Protein 5ZVB (pdb70)

Secondary structure (DSSP, 8-state):
-EES---HHHHHHHH---TT-SS----EEEE--EEETTS--B--EEEEE----SHHHHHHHHIIIII--TTEEEEEEEEEEEPPPHHHHHHHHHHHHH-TTEEEEEEEEE-TTTTSHHHHHHHHHHHHTT-EEE--HHHHHHHHHHSS--TTPPP-PPTTHHHHHHHHHHHHHHHH-/-EES---HHHHHHHH---SS-SS----EEEE--EE-TTS--B--EEEEE-B--TTT-B-HHHHHHHHIIIII--TT-EEEEEEEEEEPPPHHHHHHHHHHHHH-TTEEEEEEEEE-TTTTSHHHHHHHHHHHHTT-EEE--HHHHHHHHHHSS--TTPPP-PPTTHHHHHHHHHHHHHHHH-

GO terms:
  GO:0002230 positive regulation of defense response to virus by host (P, IDA)
  GO:0003723 RNA binding (F, IDA)
  GO:0045087 innate immune response (P, IDA)
  GO:0045869 negative regulation of single stranded viral RNA replication via double stranded DNA intermediate (P, IDA)
  GO:0008270 zinc ion binding (F, IDA)
  GO:0004126 cytidine deaminase activity (F, IDA)
  GO:0016553 base conversion or substitution editing (P, IDA)
  GO:0048525 negative regulation of viral process (P, IDA)
  GO:0030895 apolipoprotein B mRNA editing enzyme complex (C, TAS)
  GO:0000932 P-body (C, IDA)
  GO:0005737 cytoplasm (C, IDA)
  GO:0044029 positive regulation of gene expression via chromosomal CpG island demethylation (P, IDA)
  GO:0010526 transposable element silencing (P, IDA)
  GO:1990904 ribonucleoprotein complex (C, IDA)
  GO:0070383 DNA cytosine deamination (P, IDA)
  GO:0005515 protein binding (F, IPI)
  GO:0042802 identical protein binding (F, IPI)
  GO:0045071 negative regulation of viral genome replication (P, IDA)
  GO:0044355 clearance of foreign intracellular DNA (P, IDA)
  GO:0140374 antiviral innate immune response (P, IDA)

Organism: Homo sapiens (NCBI:txid9606)

Nearest PDB structures (foldseek):
  5zvb-assembly1_A  TM=1.006E+00  e=1.508E-39  Homo sapiens
  5zva-assembly1_A  TM=1.001E+00  e=1.090E-37  Homo sapiens
  4iou-assembly1_A  TM=9.652E-01  e=3.371E-30  Homo sapiens
  4iou-assembly4_D  TM=9.690E-01  e=1.590E-29  Homo sapiens
  5hx5-assembly2_B  TM=9.658E-01  e=2.437E-28  Homo sapiens

Radius of gyration: 27.05 Å; Cα contacts (8 Å, |Δi|>4): 621; chains: 2; bounding box: 55×73×74 Å

B-factor: mean 48.23, std 16.7, range [24.61, 131.58]

Structure (mmCIF, N/CA/C/O backbone):
data_5ZVB
#
_entry.id   5ZVB
#
_cell.length_a   60.990
_cell.length_b   92.702
_cell.length_c   93.674
_cell.angle_alpha   90.000
_cell.angle_beta   90.000
_cell.angle_gamma   90.000
#
_symmetry.space_group_name_H-M   'P 21 21 21'
#
loop_
_entity.id
_entity.type
_entity.pdbx_description
1 polymer APEBEC3F/ssDNA-T9
2 polymer "DNA (5'-D(*AP*TP*TP*TP*TP*CP*AP*AP*T)-3')"
3 non-polymer 'ZINC ION'
4 non-polymer 'CACODYLATE ION'
5 water water
#
loop_
_atom_site.group_PDB
_atom_site.id
_atom_site.type_symbol
_atom_site.label_atom_id
_atom_site.label_alt_id
_atom_site.label_comp_id
_atom_site.label_asym_id
_atom_site.label_entity_id
_atom_site.label_seq_id
_atom_site.pdbx_PDB_ins_code
_atom_site.Cartn_x
_atom_site.Cartn_y
_atom_site.Cartn_z
_atom_site.occupancy
_atom_site.B_iso_or_equiv
_atom_site.auth_seq_id
_atom_site.auth_comp_id
_atom_site.auth_asym_id
_atom_site.auth_atom_id
_atom_site.pdbx_PDB_model_num
ATOM 1 N N . TYR A 1 25 ? 37.816 3.507 10.469 1.00 73.18 -29 TYR A N 1
ATOM 2 C CA . TYR A 1 25 ? 37.843 3.006 9.066 1.00 73.44 -29 TYR A CA 1
ATOM 3 C C . TYR A 1 25 ? 36.838 1.861 8.840 1.00 62.10 -29 TYR A C 1
ATOM 4 O O . TYR A 1 25 ? 36.026 1.899 7.906 1.00 55.68 -29 TYR A O 1
ATOM 13 N N . PHE A 1 26 ? 36.903 0.850 9.701 1.00 54.61 -28 PHE A N 1
ATOM 14 C CA . PHE A 1 26 ? 35.957 -0.259 9.678 1.00 48.95 -28 PHE A CA 1
ATOM 15 C C . PHE A 1 26 ? 35.163 -0.243 10.977 1.00 45.42 -28 PHE A C 1
ATOM 16 O O . PHE A 1 26 ? 35.749 -0.370 12.052 1.00 45.92 -28 PHE A O 1
ATOM 24 N N . GLN A 1 27 ? 33.842 -0.072 10.873 1.00 40.52 -27 GLN A N 1
ATOM 25 C CA . GLN A 1 27 ? 32.947 -0.112 12.031 1.00 36.51 -27 GLN A CA 1
ATOM 26 C C . GLN A 1 27 ? 32.624 -1.557 12.429 1.00 39.45 -27 GLN A C 1
ATOM 27 O O . GLN A 1 27 ? 32.127 -2.333 11.611 1.00 36.63 -27 GLN A O 1
ATOM 33 N N . GLY A 1 28 ? 32.897 -1.911 13.685 1.00 38.43 -26 GLY A N 1
ATOM 34 C CA . GLY A 1 28 ? 32.656 -3.274 14.169 1.00 39.15 -26 GLY A CA 1
ATOM 35 C C . GLY A 1 28 ? 33.756 -4.255 13.772 1.00 38.64 -26 GLY A C 1
ATOM 36 O O . GLY A 1 28 ? 34.885 -3.860 13.509 1.00 38.17 -26 GLY A O 1
ATOM 37 N N . SER A 1 29 ? 33.421 -5.539 13.712 1.00 37.28 -25 SER A N 1
ATOM 38 C CA . SER A 1 29 ? 34.418 -6.584 13.451 1.00 39.31 -25 SER A CA 1
ATOM 39 C C . SER A 1 29 ? 34.124 -7.354 12.170 1.00 35.82 -25 SER A C 1
ATOM 40 O O . SER A 1 29 ? 32.985 -7.742 11.938 1.00 34.89 -25 SER A O 1
ATOM 43 N N . ALA A 1 30 ? 35.145 -7.584 11.346 1.00 33.54 -24 ALA A N 1
ATOM 44 C CA . ALA A 1 30 ? 34.985 -8.432 10.163 1.00 34.83 -24 ALA A CA 1
ATOM 45 C C . ALA A 1 30 ? 34.729 -9.875 10.601 1.00 34.87 -24 ALA A C 1
ATOM 46 O O . ALA A 1 30 ? 35.033 -10.243 11.735 1.00 35.55 -24 ALA A O 1
ATOM 56 N N . ASP A 1 32 ? 35.135 -14.039 10.479 1.00 28.98 -22 ASP A N 1
ATOM 57 C CA . ASP A 1 32 ? 36.016 -15.118 10.002 1.00 32.27 -22 ASP A CA 1
ATOM 58 C C . ASP A 1 32 ? 35.302 -15.882 8.874 1.00 30.76 -22 ASP A C 1
ATOM 59 O O . ASP A 1 32 ? 34.066 -15.847 8.799 1.00 30.24 -22 ASP A O 1
ATOM 64 N N . PRO A 1 33 ? 36.064 -16.528 7.958 1.00 31.27 -21 PRO A N 1
ATOM 65 C CA . PRO A 1 33 ? 35.387 -17.186 6.831 1.00 28.89 -21 PRO A CA 1
ATOM 66 C C . PRO A 1 33 ? 34.271 -18.190 7.182 1.00 30.23 -21 PRO A C 1
ATOM 67 O O . PRO A 1 33 ? 33.209 -18.114 6.560 1.00 29.72 -21 PRO A O 1
ATOM 71 N N . PRO A 1 34 ? 34.490 -19.125 8.154 1.00 31.59 -20 PRO A N 1
ATOM 72 C CA . PRO A 1 34 ? 33.388 -20.069 8.438 1.00 29.31 -20 PRO A CA 1
ATOM 73 C C . PRO A 1 34 ? 32.114 -19.390 8.947 1.00 29.08 -20 PRO A C 1
ATOM 74 O O . PRO A 1 34 ? 31.014 -19.867 8.667 1.00 30.04 -20 PRO A O 1
ATOM 78 N N . THR A 1 35 ? 32.251 -18.279 9.670 1.00 28.50 -19 THR A N 1
ATOM 79 C CA . THR A 1 35 ? 31.085 -17.502 10.127 1.00 27.69 -19 THR A CA 1
ATOM 80 C C . THR A 1 35 ? 30.308 -16.900 8.958 1.00 29.16 -19 THR A C 1
ATOM 81 O O . THR A 1 35 ? 29.067 -16.985 8.917 1.00 29.04 -19 THR A O 1
ATOM 85 N N . PHE A 1 36 ? 31.031 -16.315 8.004 1.00 28.03 -18 PHE A N 1
ATOM 86 C CA . PHE A 1 36 ? 30.410 -15.771 6.800 1.00 30.55 -18 PHE A CA 1
ATOM 87 C C . PHE A 1 36 ? 29.706 -16.862 6.004 1.00 30.01 -18 PHE A C 1
ATOM 88 O O . PHE A 1 36 ? 28.538 -16.723 5.623 1.00 27.39 -18 PHE A O 1
ATOM 96 N N . THR A 1 37 ? 30.427 -17.949 5.749 1.00 29.57 -17 THR A N 1
ATOM 97 C CA . THR A 1 37 ? 29.884 -19.049 4.957 1.00 29.81 -17 THR A CA 1
ATOM 98 C C . THR A 1 37 ? 28.590 -19.583 5.575 1.00 30.39 -17 THR A C 1
ATOM 99 O O . THR A 1 37 ? 27.595 -19.756 4.876 1.00 29.59 -17 THR A O 1
ATOM 103 N N . PHE A 1 38 ? 28.608 -19.792 6.890 1.00 32.18 -16 PHE A N 1
ATOM 104 C CA . PHE A 1 38 ? 27.434 -20.212 7.641 1.00 30.09 -16 PHE A CA 1
ATOM 105 C C . PHE A 1 38 ? 26.285 -19.205 7.526 1.00 30.49 -16 PHE A C 1
ATOM 106 O O . PHE A 1 38 ? 25.147 -19.584 7.229 1.00 27.93 -16 PHE A O 1
ATOM 114 N N . ASN A 1 39 ? 26.591 -17.929 7.760 1.00 28.19 -15 ASN A N 1
ATOM 115 C CA . ASN A 1 39 ? 25.556 -16.902 7.900 1.00 27.84 -15 ASN A CA 1
ATOM 116 C C . ASN A 1 39 ? 24.982 -16.363 6.622 1.00 26.42 -15 ASN A C 1
ATOM 117 O O . ASN A 1 39 ? 23.842 -15.890 6.609 1.00 30.38 -15 ASN A O 1
ATOM 122 N N . PHE A 1 40 ? 25.746 -16.457 5.540 1.00 24.61 -14 PHE A N 1
ATOM 123 C CA . PHE A 1 40 ? 25.265 -15.918 4.269 1.00 26.42 -14 PHE A CA 1
ATOM 124 C C . PHE A 1 40 ? 24.772 -16.975 3.302 1.00 27.72 -14 PHE A C 1
ATOM 125 O O . PHE A 1 40 ? 24.378 -16.650 2.176 1.00 27.68 -14 PHE A O 1
ATOM 133 N N . ASN A 1 41 ? 24.774 -18.226 3.759 1.00 25.72 -13 ASN A N 1
ATOM 134 C CA . ASN A 1 41 ? 24.154 -19.313 3.000 1.00 27.85 -13 ASN A CA 1
ATOM 135 C C . ASN A 1 41 ? 22.712 -18.932 2.642 1.00 29.79 -13 ASN A C 1
ATOM 136 O O . ASN A 1 41 ? 21.963 -18.450 3.503 1.00 28.58 -13 ASN A O 1
ATOM 141 N N . ASN A 1 42 ? 22.335 -19.124 1.379 1.00 29.52 -12 ASN A N 1
ATOM 142 C CA . ASN A 1 42 ? 21.035 -18.603 0.920 1.00 29.37 -12 ASN A CA 1
ATOM 143 C C . ASN A 1 42 ? 19.945 -19.631 0.623 1.00 30.95 -12 ASN A C 1
ATOM 144 O O . ASN A 1 42 ? 19.020 -19.344 -0.129 1.00 35.43 -12 ASN A O 1
ATOM 149 N N . GLU A 1 43 ? 20.041 -20.823 1.209 1.00 31.55 -11 GLU A N 1
ATOM 150 C CA . GLU A 1 43 ? 18.902 -21.763 1.195 1.00 35.71 -11 GLU A CA 1
ATOM 151 C C . GLU A 1 43 ? 17.705 -21.049 1.850 1.00 37.48 -11 GLU A C 1
ATOM 152 O O . GLU A 1 43 ? 17.843 -20.505 2.955 1.00 35.86 -11 GLU A O 1
ATOM 158 N N . PRO A 1 44 ? 16.542 -21.018 1.166 1.00 34.94 -10 PRO A N 1
ATOM 159 C CA . PRO A 1 44 ? 15.424 -20.212 1.672 1.00 33.23 -10 PRO A CA 1
ATOM 160 C C . PRO A 1 44 ? 14.933 -20.570 3.086 1.00 35.43 -10 PRO A C 1
ATOM 161 O O . PRO A 1 44 ? 14.426 -19.691 3.781 1.00 37.35 -10 PRO A O 1
ATOM 165 N N . TRP A 1 45 ? 15.120 -21.817 3.524 1.00 34.87 -9 TRP A N 1
ATOM 166 C CA . TRP A 1 45 ? 14.646 -22.239 4.857 1.00 36.34 -9 TRP A CA 1
ATOM 167 C C . TRP A 1 45 ? 15.730 -22.748 5.828 1.00 40.16 -9 TRP A C 1
ATOM 168 O O . TRP A 1 45 ? 15.459 -23.596 6.667 1.00 46.36 -9 TRP A O 1
ATOM 179 N N . VAL A 1 46 ? 16.936 -22.218 5.756 1.00 38.93 -8 VAL A N 1
ATOM 180 C CA . VAL A 1 46 ? 18.034 -22.709 6.616 1.00 41.13 -8 VAL A CA 1
ATOM 181 C C . VAL A 1 46 ? 17.689 -22.747 8.104 1.00 39.86 -8 VAL A C 1
ATOM 182 O O . VAL A 1 46 ? 16.999 -21.871 8.618 1.00 40.04 -8 VAL A O 1
ATOM 186 N N . ARG A 1 47 ? 18.166 -23.786 8.777 1.00 40.59 -7 ARG A N 1
ATOM 187 C CA . ARG A 1 47 ? 17.997 -23.928 10.219 1.00 38.82 -7 ARG A CA 1
ATOM 188 C C . ARG A 1 47 ? 19.210 -23.344 10.939 1.00 34.97 -7 ARG A C 1
ATOM 189 O O . ARG A 1 47 ? 20.322 -23.363 10.410 1.00 37.45 -7 ARG A O 1
ATOM 197 N N . GLY A 1 48 ? 18.995 -22.846 12.149 1.00 36.10 -6 GLY A N 1
ATOM 198 C CA . GLY A 1 48 ? 20.102 -22.551 13.062 1.00 35.52 -6 GLY A CA 1
ATOM 199 C C . GLY A 1 48 ? 20.852 -21.251 12.876 1.00 35.20 -6 GLY A C 1
ATOM 200 O O . GLY A 1 48 ? 21.953 -21.106 13.419 1.00 39.21 -6 GLY A O 1
ATOM 201 N N . ARG A 1 49 ? 20.274 -20.313 12.122 1.00 33.18 -5 ARG A N 1
ATOM 202 C CA . ARG A 1 49 ? 20.867 -18.972 11.929 1.00 31.32 -5 ARG A CA 1
ATOM 203 C C . ARG A 1 49 ? 20.154 -17.966 12.822 1.00 32.80 -5 ARG A C 1
ATOM 204 O O . ARG A 1 49 ? 19.197 -17.318 12.394 1.00 33.97 -5 ARG A O 1
ATOM 212 N N . HIS A 1 50 ? 20.607 -17.867 14.072 1.00 30.94 -4 HIS A N 1
ATOM 213 C CA . HIS A 1 50 ? 19.933 -17.042 15.078 1.00 33.96 -4 HIS A CA 1
ATOM 214 C C . HIS A 1 50 ? 20.407 -15.603 15.077 1.00 35.89 -4 HIS A C 1
ATOM 215 O O . HIS A 1 50 ? 19.780 -14.744 15.685 1.00 38.57 -4 HIS A O 1
ATOM 222 N N . GLU A 1 51 ? 21.520 -15.355 14.402 1.00 33.04 -3 GLU A N 1
ATOM 223 C CA . GLU A 1 51 ? 22.078 -14.019 14.304 1.00 31.73 -3 GLU A CA 1
ATOM 224 C C . GLU A 1 51 ? 21.656 -13.363 12.978 1.00 28.51 -3 GLU A C 1
ATOM 225 O O . GLU A 1 51 ? 21.391 -14.044 11.990 1.00 30.54 -3 GLU A O 1
ATOM 231 N N . THR A 1 52 ? 21.566 -12.037 12.978 1.00 28.90 -2 THR A N 1
ATOM 232 C CA . THR A 1 52 ? 21.472 -11.249 11.766 1.00 28.79 -2 THR A CA 1
ATOM 233 C C . THR A 1 52 ? 22.790 -10.489 11.621 1.00 29.09 -2 THR A C 1
ATOM 234 O O . THR A 1 52 ? 23.166 -9.711 12.517 1.00 29.94 -2 THR A O 1
ATOM 238 N N . TYR A 1 53 ? 23.496 -10.749 10.517 1.00 28.05 -1 TYR A N 1
ATOM 239 C CA . TYR A 1 53 ? 24.653 -9.957 10.139 1.00 28.31 -1 TYR A CA 1
ATOM 240 C C . TYR A 1 53 ? 24.263 -8.907 9.118 1.00 30.90 -1 TYR A C 1
ATOM 241 O O . TYR A 1 53 ? 23.559 -9.159 8.146 1.00 29.35 -1 TYR A O 1
ATOM 250 N N . LEU A 1 54 ? 24.793 -7.665 9.555 1.00 26.26 218 LEU A N 1
ATOM 251 C CA . LEU A 1 54 ? 24.445 -6.500 8.751 1.00 25.19 218 LEU A CA 1
ATOM 252 C C . LEU A 1 54 ? 25.694 -5.756 8.289 1.00 28.55 218 LEU A C 1
ATOM 253 O O . LEU A 1 54 ? 26.232 -4.918 9.012 1.00 30.35 218 LEU A O 1
ATOM 258 N N . CYS A 1 55 ? 26.149 -6.069 7.080 1.00 28.20 219 CYS A N 1
ATOM 259 C CA . CYS A 1 55 ? 27.333 -5.432 6.520 1.00 30.11 219 CYS A CA 1
ATOM 260 C C . CYS A 1 55 ? 26.881 -4.187 5.786 1.00 33.40 219 CYS A C 1
ATOM 261 O O . CYS A 1 55 ? 25.791 -4.175 5.212 1.00 31.66 219 CYS A O 1
ATOM 264 N N . PHE A 1 56 ? 27.697 -3.139 5.802 1.00 30.74 220 PHE A N 1
ATOM 265 C CA . PHE A 1 56 ? 27.305 -1.907 5.110 1.00 30.61 220 PHE A CA 1
ATOM 266 C C . PHE A 1 56 ? 28.473 -1.229 4.419 1.00 33.47 220 PHE A C 1
ATOM 267 O O . PHE A 1 56 ? 29.621 -1.360 4.859 1.00 34.05 220 PHE A O 1
ATOM 275 N N . THR A 1 57 ? 28.172 -0.534 3.320 1.00 32.35 221 THR A N 1
ATOM 276 C CA . THR A 1 57 ? 29.059 0.483 2.780 1.00 37.15 221 THR A CA 1
ATOM 277 C C . THR A 1 57 ? 28.248 1.764 2.647 1.00 40.17 221 THR A C 1
ATOM 278 O O . THR A 1 57 ? 27.012 1.737 2.503 1.00 39.77 221 THR A O 1
ATOM 290 N N . GLU A 1 59 ? 28.650 5.814 0.941 1.00 45.19 223 GLU A N 1
ATOM 291 C CA . GLU A 1 59 ? 29.321 6.953 0.331 1.00 45.35 223 GLU A CA 1
ATOM 292 C C . GLU A 1 59 ? 28.795 8.232 0.976 1.00 48.23 223 GLU A C 1
ATOM 293 O O . GLU A 1 59 ? 27.579 8.477 1.008 1.00 48.04 223 GLU A O 1
ATOM 299 N N . VAL A 1 60 ? 29.726 9.019 1.502 1.00 46.79 224 VAL A N 1
ATOM 300 C CA . VAL A 1 60 ? 29.450 10.291 2.163 1.00 49.91 224 VAL A CA 1
ATOM 301 C C . VAL A 1 60 ? 29.804 11.417 1.182 1.00 54.06 224 VAL A C 1
ATOM 302 O O . VAL A 1 60 ? 30.969 11.597 0.819 1.00 53.19 224 VAL A O 1
ATOM 306 N N . VAL A 1 61 ? 28.789 12.156 0.742 1.00 55.04 225 VAL A N 1
ATOM 307 C CA . VAL A 1 61 ? 28.953 13.175 -0.303 1.00 56.57 225 VAL A CA 1
ATOM 308 C C . VAL A 1 61 ? 28.632 14.560 0.261 1.00 59.84 225 VAL A C 1
ATOM 309 O O . VAL A 1 61 ? 27.484 14.842 0.615 1.00 56.54 225 VAL A O 1
ATOM 313 N N . LYS A 1 62 ? 29.654 15.407 0.348 1.00 66.80 226 LYS A N 1
ATOM 314 C CA . LYS A 1 62 ? 29.501 16.792 0.799 1.00 67.42 226 LYS A CA 1
ATOM 315 C C . LYS A 1 62 ? 30.058 17.739 -0.262 1.00 71.00 226 LYS A C 1
ATOM 316 O O . LYS A 1 62 ? 31.184 17.552 -0.731 1.00 69.04 226 LYS A O 1
ATOM 322 N N . HIS A 1 63 ? 29.281 18.767 -0.607 1.00 73.58 227 HIS A N 1
ATOM 323 C CA . HIS A 1 63 ? 29.557 19.613 -1.777 1.00 83.27 227 HIS A CA 1
ATOM 324 C C . HIS A 1 63 ? 31.000 20.095 -1.974 1.00 84.50 227 HIS A C 1
ATOM 325 O O . HIS A 1 63 ? 31.542 19.969 -3.078 1.00 99.72 227 HIS A O 1
ATOM 332 N N . HIS A 1 64 ? 31.612 20.649 -0.929 1.00 75.42 228 HIS A N 1
ATOM 333 C CA . HIS A 1 64 ? 32.946 21.248 -1.078 1.00 78.48 228 HIS A CA 1
ATOM 334 C C . HIS A 1 64 ? 34.091 20.429 -0.488 1.00 79.03 228 HIS A C 1
ATOM 335 O O . HIS A 1 64 ? 35.198 20.943 -0.272 1.00 81.23 228 HIS A O 1
ATOM 342 N N . SER A 1 65 ? 33.813 19.148 -0.263 1.00 72.32 229 SER A N 1
ATOM 343 C CA . SER A 1 65 ? 34.777 18.194 0.275 1.00 73.95 229 SER A CA 1
ATOM 344 C C . SER A 1 65 ? 34.903 17.011 -0.685 1.00 68.54 229 SER A C 1
ATOM 345 O O . SER A 1 65 ? 33.975 16.754 -1.457 1.00 66.66 229 SER A O 1
ATOM 348 N N . PRO A 1 66 ? 36.044 16.284 -0.651 1.00 70.19 230 PRO A N 1
ATOM 349 C CA . PRO A 1 66 ? 36.087 15.043 -1.433 1.00 70.73 230 PRO A CA 1
ATOM 350 C C . PRO A 1 66 ? 35.111 14.011 -0.853 1.00 65.00 230 PRO A C 1
ATOM 351 O O . PRO A 1 66 ? 34.892 13.988 0.365 1.00 62.98 230 PRO A O 1
ATOM 355 N N . VAL A 1 67 ? 34.515 13.190 -1.713 1.00 60.92 231 VAL A N 1
ATOM 356 C CA . VAL A 1 67 ? 33.629 12.115 -1.248 1.00 62.47 231 VAL A CA 1
ATOM 357 C C . VAL A 1 67 ? 34.433 11.143 -0.373 1.00 61.52 231 VAL A C 1
ATOM 358 O O . VAL A 1 67 ? 35.629 10.915 -0.615 1.00 62.84 231 VAL A O 1
ATOM 362 N N . SER A 1 68 ? 33.784 10.618 0.664 1.00 51.55 232 SER A N 1
ATOM 363 C CA . SER A 1 68 ? 34.424 9.705 1.590 1.00 46.68 232 SER A CA 1
ATOM 364 C C . SER A 1 68 ? 33.559 8.463 1.780 1.00 48.79 232 SER A C 1
ATOM 365 O O . SER A 1 68 ? 32.377 8.451 1.427 1.00 51.49 232 SER A O 1
ATOM 368 N N . TRP A 1 69 ? 34.159 7.424 2.338 1.00 45.34 233 TRP A N 1
ATOM 369 C CA . TRP A 1 69 ? 33.513 6.120 2.438 1.00 47.87 233 TRP A CA 1
ATOM 370 C C . TRP A 1 69 ? 33.654 5.544 3.820 1.00 47.66 233 TRP A C 1
ATOM 371 O O . TRP A 1 69 ? 34.683 5.738 4.470 1.00 48.70 233 TRP A O 1
ATOM 382 N N . LYS A 1 70 ? 32.624 4.825 4.267 1.00 39.25 234 LYS A N 1
ATOM 383 C CA . LYS A 1 70 ? 32.726 4.034 5.488 1.00 36.94 234 LYS A CA 1
ATOM 384 C C . LYS A 1 70 ? 32.124 2.655 5.267 1.00 35.50 234 LYS A C 1
ATOM 385 O O . LYS A 1 70 ? 31.252 2.475 4.422 1.00 38.46 234 LYS A O 1
ATOM 391 N N . ARG A 1 71 ? 32.614 1.677 6.017 1.00 35.27 235 ARG A N 1
ATOM 392 C CA . ARG A 1 71 ? 32.159 0.302 5.877 1.00 36.74 235 ARG A CA 1
ATOM 393 C C . ARG A 1 71 ? 32.190 -0.318 7.254 1.00 37.49 235 ARG A C 1
ATOM 394 O O . ARG A 1 71 ? 32.897 0.175 8.136 1.00 38.44 235 ARG A O 1
ATOM 402 N N . GLY A 1 72 ? 31.404 -1.375 7.450 1.00 37.73 236 GLY A N 1
ATOM 403 C CA . GLY A 1 72 ? 31.447 -2.121 8.695 1.00 35.89 236 GLY A CA 1
ATOM 404 C C . GLY A 1 72 ? 30.414 -3.222 8.787 1.00 32.12 236 GLY A C 1
ATOM 405 O O . GLY A 1 72 ? 29.805 -3.578 7.798 1.00 30.54 236 GLY A O 1
ATOM 406 N N . VAL A 1 73 ? 30.252 -3.765 9.990 1.00 31.40 237 VAL A N 1
ATOM 407 C CA . VAL A 1 73 ? 29.399 -4.926 10.263 1.00 31.57 237 VAL A CA 1
ATOM 408 C C . VAL A 1 73 ? 28.693 -4.689 11.597 1.00 30.09 237 VAL A C 1
ATOM 409 O O . VAL A 1 73 ? 29.331 -4.359 12.596 1.00 31.23 237 VAL A O 1
ATOM 413 N N . PHE A 1 74 ? 27.377 -4.836 11.601 1.00 30.64 238 PHE A N 1
ATOM 414 C CA . PHE A 1 74 ? 26.595 -4.802 12.825 1.00 34.21 238 PHE A CA 1
ATOM 415 C C . PHE A 1 74 ? 25.983 -6.173 12.999 1.00 32.07 238 PHE A C 1
ATOM 416 O O . PHE A 1 74 ? 25.682 -6.849 12.016 1.00 31.57 238 PHE A O 1
ATOM 424 N N . ARG A 1 75 ? 25.831 -6.578 14.253 1.00 34.68 239 ARG A N 1
ATOM 425 C CA . ARG A 1 75 ? 25.075 -7.776 14.639 1.00 38.93 239 ARG A CA 1
ATOM 426 C C . ARG A 1 75 ? 23.955 -7.360 15.583 1.00 40.06 239 ARG A C 1
ATOM 427 O O . ARG A 1 75 ? 23.896 -6.202 16.014 1.00 37.22 239 ARG A O 1
ATOM 435 N N . ASN A 1 76 ? 23.085 -8.306 15.940 1.00 39.02 240 ASN A N 1
ATOM 436 C CA . ASN A 1 76 ? 22.099 -8.052 17.002 1.00 41.50 240 ASN A CA 1
ATOM 437 C C . ASN A 1 76 ? 22.740 -7.708 18.354 1.00 46.33 240 ASN A C 1
ATOM 438 O O . ASN A 1 76 ? 23.800 -8.240 18.700 1.00 43.89 240 ASN A O 1
ATOM 443 N N . GLN A 1 77 ? 22.076 -6.804 19.082 1.00 52.94 241 GLN A N 1
ATOM 444 C CA . GLN A 1 77 ? 22.389 -6.394 20.465 1.00 63.47 241 GLN A CA 1
ATOM 445 C C . GLN A 1 77 ? 23.829 -5.920 20.650 1.00 72.34 241 GLN A C 1
ATOM 446 O O . GLN A 1 77 ? 24.120 -4.731 20.502 1.00 76.05 241 GLN A O 1
ATOM 452 N N . HIS A 1 83 ? 17.397 -0.308 20.173 1.00 73.91 247 HIS A N 1
ATOM 453 C CA . HIS A 1 83 ? 18.658 -0.450 19.459 1.00 75.14 247 HIS A CA 1
ATOM 454 C C . HIS A 1 83 ? 19.175 -1.907 19.546 1.00 77.86 247 HIS A C 1
ATOM 455 O O . HIS A 1 83 ? 20.343 -2.182 19.299 1.00 71.03 247 HIS A O 1
ATOM 462 N N . CYS A 1 84 ? 18.278 -2.845 19.858 1.00 74.80 248 CYS A N 1
ATOM 463 C CA . CYS A 1 84 ? 18.653 -4.255 19.984 1.00 59.11 248 CYS A CA 1
ATOM 464 C C . CYS A 1 84 ? 19.020 -4.904 18.644 1.00 48.63 248 CYS A C 1
ATOM 465 O O . CYS A 1 84 ? 20.188 -5.275 18.459 1.00 43.89 248 CYS A O 1
ATOM 468 N N . HIS A 1 85 ? 18.066 -5.025 17.713 1.00 35.91 249 HIS A N 1
ATOM 469 C CA . HIS A 1 85 ? 18.360 -5.678 16.415 1.00 36.00 249 HIS A CA 1
ATOM 470 C C . HIS A 1 85 ? 19.383 -4.893 15.603 1.00 38.21 249 HIS A C 1
ATOM 471 O O . HIS A 1 85 ? 19.483 -3.675 15.751 1.00 39.02 249 HIS A O 1
ATOM 478 N N . ALA A 1 86 ? 20.117 -5.600 14.743 1.00 36.05 250 ALA A N 1
ATOM 479 C CA . ALA A 1 86 ? 21.195 -5.023 13.921 1.00 33.85 250 ALA A CA 1
ATOM 480 C C . ALA A 1 86 ? 20.785 -3.760 13.182 1.00 32.38 250 ALA A C 1
ATOM 481 O O . ALA A 1 86 ? 21.544 -2.782 13.162 1.00 31.11 250 ALA A O 1
ATOM 483 N N . GLU A 1 87 ? 19.588 -3.786 12.584 1.00 29.17 251 GLU A N 1
ATOM 484 C CA . GLU A 1 87 ? 19.057 -2.648 11.819 1.00 30.08 251 GLU A CA 1
ATOM 485 C C . GLU A 1 87 ? 18.943 -1.405 12.713 1.00 31.85 251 GLU A C 1
ATOM 486 O O . GLU A 1 87 ? 19.357 -0.301 12.331 1.00 33.52 251 GLU A O 1
ATOM 492 N N . ARG A 1 88 ? 18.429 -1.598 13.923 1.00 33.06 252 ARG A N 1
ATOM 493 C CA . ARG A 1 88 ? 18.318 -0.509 14.884 1.00 35.12 252 ARG A CA 1
ATOM 494 C C . ARG A 1 88 ? 19.678 -0.045 15.430 1.00 36.78 252 ARG A C 1
ATOM 495 O O . ARG A 1 88 ? 19.853 1.149 15.698 1.00 35.32 252 ARG A O 1
ATOM 503 N N . CYS A 1 89 ? 20.627 -0.977 15.600 1.00 35.35 253 CYS A N 1
ATOM 504 C CA . CYS A 1 89 ? 22.007 -0.630 15.998 1.00 33.53 253 CYS A CA 1
ATOM 505 C C . CYS A 1 89 ? 22.631 0.254 14.948 1.00 31.92 253 CYS A C 1
ATOM 506 O O . CYS A 1 89 ? 23.277 1.260 15.280 1.00 34.67 253 CYS A O 1
ATOM 509 N N . PHE A 1 90 ? 22.432 -0.104 13.679 1.00 32.26 254 PHE A N 1
ATOM 510 C CA . PHE A 1 90 ? 22.917 0.743 12.589 1.00 35.03 254 PHE A CA 1
ATOM 511 C C . PHE A 1 90 ? 22.340 2.159 12.641 1.00 34.53 254 PHE A C 1
ATOM 512 O O . PHE A 1 90 ? 23.092 3.125 12.523 1.00 33.83 254 PHE A O 1
ATOM 520 N N . LEU A 1 91 ? 21.015 2.272 12.780 1.00 30.68 255 LEU A N 1
ATOM 521 C CA . LEU A 1 91 ? 20.341 3.597 12.801 1.00 32.78 255 LEU A CA 1
ATOM 522 C C . LEU A 1 91 ? 20.817 4.476 13.953 1.00 36.61 255 LEU A C 1
ATOM 523 O O . LEU A 1 91 ? 21.072 5.678 13.774 1.00 39.14 255 LEU A O 1
ATOM 528 N N . SER A 1 92 ? 20.961 3.863 15.125 1.00 35.09 256 SER A N 1
ATOM 529 C CA . SER A 1 92 ? 21.402 4.559 16.323 1.00 35.87 256 SER A CA 1
ATOM 530 C C . SER A 1 92 ? 22.856 5.051 16.187 1.00 38.46 256 SER A C 1
ATOM 531 O O . SER A 1 92 ? 23.133 6.198 16.508 1.00 38.09 256 SER A O 1
ATOM 534 N N . TRP A 1 93 ? 23.761 4.204 15.683 1.00 35.87 257 TRP A N 1
ATOM 535 C CA . TRP A 1 93 ? 25.143 4.613 15.415 1.00 37.49 257 TRP A CA 1
ATOM 536 C C . TRP A 1 93 ? 25.213 5.750 14.378 1.00 38.58 257 TRP A C 1
ATOM 537 O O . TRP A 1 93 ? 25.894 6.766 14.598 1.00 34.44 257 TRP A O 1
ATOM 548 N N . PHE A 1 94 ? 24.503 5.570 13.262 1.00 35.96 258 PHE A N 1
ATOM 549 C CA . PHE A 1 94 ? 24.474 6.569 12.194 1.00 36.72 258 PHE A CA 1
ATOM 550 C C . PHE A 1 94 ? 24.023 7.938 12.722 1.00 38.29 258 PHE A C 1
ATOM 551 O O . PHE A 1 94 ? 24.677 8.958 12.452 1.00 38.40 258 PHE A O 1
ATOM 559 N N . CYS A 1 95 ? 22.932 7.960 13.493 1.00 34.27 259 CYS A N 1
ATOM 560 C CA . CYS A 1 95 ? 22.427 9.215 14.050 1.00 36.50 259 CYS A CA 1
ATOM 561 C C . CYS A 1 95 ? 23.362 9.834 15.088 1.00 37.82 259 CYS A C 1
ATOM 562 O O . CYS A 1 95 ? 23.514 11.046 15.125 1.00 38.64 259 CYS A O 1
ATOM 565 N N . ASP A 1 96 ? 23.996 8.997 15.906 1.00 35.79 260 ASP A N 1
ATOM 566 C CA . ASP A 1 96 ? 24.846 9.476 16.988 1.00 40.52 260 ASP A CA 1
ATOM 567 C C . ASP A 1 96 ? 26.256 9.876 16.562 1.00 37.81 260 ASP A C 1
ATOM 568 O O . ASP A 1 96 ? 26.848 10.725 17.199 1.00 41.62 260 ASP A O 1
ATOM 573 N N . ASP A 1 97 ? 26.772 9.275 15.497 1.00 40.60 261 ASP A N 1
ATOM 574 C CA . ASP A 1 97 ? 28.158 9.486 15.074 1.00 46.76 261 ASP A CA 1
ATOM 575 C C . ASP A 1 97 ? 28.335 10.121 13.700 1.00 49.06 261 ASP A C 1
ATOM 576 O O . ASP A 1 97 ? 29.369 10.727 13.441 1.00 54.33 261 ASP A O 1
ATOM 581 N N . ILE A 1 98 ? 27.358 9.959 12.808 1.00 43.82 262 ILE A N 1
ATOM 582 C CA . ILE A 1 98 ? 27.599 10.251 11.382 1.00 44.51 262 ILE A CA 1
ATOM 583 C C . ILE A 1 98 ? 26.785 11.408 10.798 1.00 41.69 262 ILE A C 1
ATOM 584 O O . ILE A 1 98 ? 27.359 12.323 10.212 1.00 46.17 262 ILE A O 1
ATOM 589 N N . LEU A 1 99 ? 25.465 11.364 10.953 1.00 43.48 263 LEU A N 1
ATOM 590 C CA . LEU A 1 99 ? 24.558 12.285 10.242 1.00 49.32 263 LEU A CA 1
ATOM 591 C C . LEU A 1 99 ? 24.964 13.751 10.412 1.00 50.62 263 LEU A C 1
ATOM 592 O O . LEU A 1 99 ? 25.042 14.242 11.535 1.00 54.27 263 LEU A O 1
ATOM 597 N N . SER A 1 100 ? 25.233 14.429 9.293 1.00 49.07 264 SER A N 1
ATOM 598 C CA . SER A 1 100 ? 25.628 15.851 9.297 1.00 53.93 264 SER A CA 1
ATOM 599 C C . SER A 1 100 ? 24.833 16.666 8.279 1.00 57.57 264 SER A C 1
ATOM 600 O O . SER A 1 100 ? 24.360 16.101 7.271 1.00 52.31 264 SER A O 1
ATOM 603 N N . PRO A 1 101 ? 24.681 17.993 8.529 1.00 58.65 265 PRO A N 1
ATOM 604 C CA . PRO A 1 101 ? 23.991 18.861 7.571 1.00 63.10 265 PRO A CA 1
ATOM 605 C C . PRO A 1 101 ? 24.754 18.980 6.256 1.00 62.96 265 PRO A C 1
ATOM 606 O O . PRO A 1 101 ? 25.979 18.752 6.219 1.00 62.59 265 PRO A O 1
ATOM 610 N N . ASN A 1 102 ? 24.015 19.321 5.197 1.00 59.20 266 ASN A N 1
ATOM 611 C CA . ASN A 1 102 ? 24.550 19.534 3.843 1.00 61.18 266 ASN A CA 1
ATOM 612 C C . ASN A 1 102 ? 25.306 18.338 3.274 1.00 61.29 266 ASN A C 1
ATOM 613 O O . ASN A 1 102 ? 26.232 18.503 2.472 1.00 66.60 266 ASN A O 1
ATOM 618 N N . THR A 1 103 ? 24.899 17.139 3.690 1.00 53.00 267 THR A N 1
ATOM 619 C CA . THR A 1 103 ? 25.559 15.920 3.277 1.00 50.94 267 THR A CA 1
ATOM 620 C C . THR A 1 103 ? 24.532 14.901 2.805 1.00 56.35 267 THR A C 1
ATOM 621 O O . THR A 1 103 ? 23.495 14.695 3.449 1.00 51.63 267 THR A O 1
ATOM 625 N N . ASN A 1 104 ? 24.828 14.282 1.666 1.00 58.01 268 ASN A N 1
ATOM 626 C CA . ASN A 1 104 ? 24.051 13.170 1.171 1.00 57.80 268 ASN A CA 1
ATOM 627 C C . ASN A 1 104 ? 24.748 11.857 1.473 1.00 51.63 268 ASN A C 1
ATOM 628 O O . ASN A 1 104 ? 25.981 11.780 1.479 1.00 51.75 268 ASN A O 1
ATOM 633 N N . TYR A 1 105 ? 23.947 10.834 1.745 1.00 43.80 269 TYR A N 1
ATOM 634 C CA . TYR A 1 105 ? 24.480 9.518 2.102 1.00 42.64 269 TYR A CA 1
ATOM 635 C C . TYR A 1 105 ? 23.900 8.453 1.194 1.00 45.33 269 TYR A C 1
ATOM 636 O O . TYR A 1 105 ? 22.667 8.349 1.041 1.00 44.18 269 TYR A O 1
ATOM 645 N N . GLU A 1 106 ? 24.798 7.685 0.583 1.00 43.09 270 GLU A N 1
ATOM 646 C CA . GLU A 1 106 ? 24.424 6.552 -0.257 1.00 47.46 270 GLU A CA 1
ATOM 647 C C . GLU A 1 106 ? 24.816 5.291 0.499 1.00 43.21 270 GLU A C 1
ATO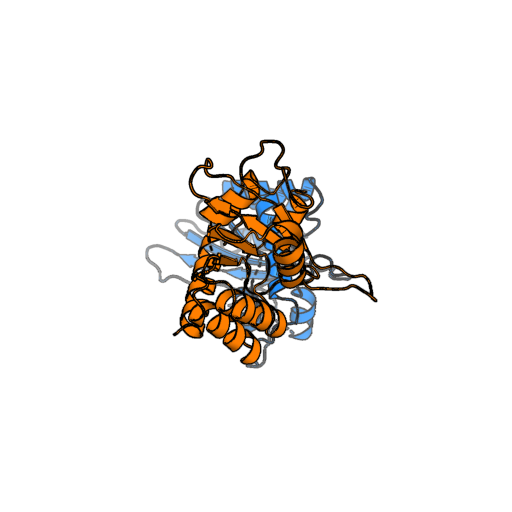M 648 O O . GLU A 1 106 ? 26.000 4.938 0.563 1.00 37.75 270 GLU A O 1
ATOM 654 N N . VAL A 1 107 ? 23.814 4.644 1.094 1.00 37.21 271 VAL A N 1
ATOM 655 C CA . VAL A 1 107 ? 24.047 3.519 2.003 1.00 38.73 271 VAL A CA 1
ATOM 656 C C . VAL A 1 107 ? 23.567 2.225 1.359 1.00 38.20 271 VAL A C 1
ATOM 657 O O . VAL A 1 107 ? 22.462 2.161 0.782 1.00 36.41 271 VAL A O 1
ATOM 661 N N . THR A 1 108 ? 24.420 1.207 1.451 1.00 32.80 272 THR A N 1
ATOM 662 C CA . THR A 1 108 ? 24.091 -0.138 1.016 1.00 30.75 272 THR A CA 1
ATOM 663 C C . THR A 1 108 ? 24.244 -1.083 2.182 1.00 31.10 272 THR A C 1
ATOM 664 O O . THR A 1 108 ? 25.302 -1.108 2.827 1.00 31.68 272 THR A O 1
ATOM 668 N N . TRP A 1 109 ? 23.179 -1.842 2.465 1.00 28.48 273 TRP A N 1
ATOM 669 C CA . TRP A 1 109 ? 23.246 -2.947 3.430 1.00 28.34 273 TRP A CA 1
ATOM 670 C C . TRP A 1 109 ? 23.326 -4.289 2.715 1.00 31.84 273 TRP A C 1
ATOM 671 O O . TRP A 1 109 ? 22.684 -4.482 1.673 1.00 32.39 273 TRP A O 1
ATOM 682 N N . TYR A 1 110 ? 24.105 -5.208 3.289 1.00 31.81 274 TYR A N 1
ATOM 683 C CA . TYR A 1 110 ? 24.113 -6.615 2.890 1.00 28.97 274 TYR A CA 1
ATOM 684 C C . TYR A 1 110 ? 23.782 -7.380 4.147 1.00 26.81 274 TYR A C 1
ATOM 685 O O . TYR A 1 110 ? 24.624 -7.486 5.039 1.00 28.53 274 TYR A O 1
ATOM 694 N N . THR A 1 111 ? 22.542 -7.862 4.241 1.00 26.16 275 THR A N 1
ATOM 695 C CA . THR A 1 111 ? 22.037 -8.458 5.474 1.00 27.83 275 THR A CA 1
ATOM 696 C C . THR A 1 111 ? 21.886 -9.960 5.271 1.00 30.28 275 THR A C 1
ATOM 697 O O . THR A 1 111 ? 21.531 -10.402 4.175 1.00 29.58 275 THR A O 1
ATOM 701 N N . SER A 1 112 ? 22.148 -10.745 6.314 1.00 28.37 276 SER A N 1
ATOM 702 C CA . SER A 1 112 ? 21.953 -12.200 6.201 1.00 28.05 276 SER A CA 1
ATOM 703 C C . SER A 1 112 ? 20.462 -12.561 6.249 1.00 29.06 276 SER A C 1
ATOM 704 O O . SER A 1 112 ? 20.029 -13.461 5.539 1.00 28.09 276 SER A O 1
ATOM 707 N N . TRP A 1 113 ? 19.690 -11.850 7.073 1.00 29.64 277 TRP A N 1
ATOM 708 C CA . TRP A 1 113 ? 18.224 -11.987 7.117 1.00 29.84 277 TRP A CA 1
ATOM 709 C C . TRP A 1 113 ? 17.629 -10.626 6.793 1.00 33.50 277 TRP A C 1
ATOM 710 O O . TRP A 1 113 ? 18.219 -9.596 7.143 1.00 32.19 277 TRP A O 1
ATOM 721 N N . SER A 1 114 ? 16.449 -10.622 6.170 1.00 29.06 278 SER A N 1
ATOM 722 C CA . SER A 1 114 ? 15.704 -9.383 5.947 1.00 28.98 278 SER A CA 1
ATOM 723 C C . SER A 1 114 ? 15.024 -8.933 7.262 1.00 31.28 278 SER A C 1
ATOM 724 O O . SER A 1 114 ? 14.947 -9.723 8.211 1.00 28.36 278 SER A O 1
ATOM 727 N N . PRO A 1 115 ? 14.539 -7.671 7.339 1.00 34.01 279 PRO A N 1
ATOM 728 C CA . PRO A 1 115 ? 14.090 -7.159 8.651 1.00 32.37 279 PRO A CA 1
ATOM 729 C C . PRO A 1 115 ? 12.754 -7.697 9.167 1.00 35.72 279 PRO A C 1
ATOM 730 O O . PRO A 1 115 ? 11.882 -8.062 8.375 1.00 35.38 279 PRO A O 1
ATOM 734 N N . CYS A 1 116 ? 12.606 -7.731 10.491 1.00 35.31 280 CYS A N 1
ATOM 735 C CA . CYS A 1 116 ? 11.298 -7.952 11.131 1.00 36.86 280 CYS A CA 1
ATOM 736 C C . CYS A 1 116 ? 10.389 -6.718 10.891 1.00 37.69 280 CYS A C 1
ATOM 737 O O . CYS A 1 116 ? 10.877 -5.677 10.435 1.00 35.45 280 CYS A O 1
ATOM 740 N N . PRO A 1 117 ? 9.071 -6.826 11.177 1.00 38.49 281 PRO A N 1
ATOM 741 C CA . PRO A 1 117 ? 8.227 -5.647 10.906 1.00 41.16 281 PRO A CA 1
ATOM 742 C C . PRO A 1 117 ? 8.540 -4.403 11.748 1.00 38.77 281 PRO A C 1
ATOM 743 O O . PRO A 1 117 ? 8.404 -3.295 11.238 1.00 34.88 281 PRO A O 1
ATOM 747 N N . GLU A 1 118 ? 8.966 -4.586 13.002 1.00 41.66 282 GLU A N 1
ATOM 748 C CA . GLU A 1 118 ? 9.312 -3.461 13.894 1.00 44.45 282 GLU A CA 1
ATOM 749 C C . GLU A 1 118 ? 10.532 -2.714 13.349 1.00 41.27 282 GLU A C 1
ATOM 750 O O . GLU A 1 118 ? 10.516 -1.493 13.274 1.00 38.19 282 GLU A O 1
ATOM 756 N N . CYS A 1 119 ? 11.570 -3.454 12.948 1.00 38.99 283 CYS A N 1
ATOM 757 C CA . CYS A 1 119 ? 12.750 -2.845 12.319 1.00 36.88 283 CYS A CA 1
ATOM 758 C C . CYS A 1 119 ? 12.419 -2.154 11.005 1.00 37.67 283 CYS A C 1
ATOM 759 O O . CYS A 1 119 ? 12.851 -1.009 10.773 1.00 38.61 283 CYS A O 1
ATOM 762 N N . ALA A 1 120 ? 11.663 -2.850 10.151 1.00 34.07 284 ALA A N 1
ATOM 763 C CA . ALA A 1 120 ? 11.253 -2.304 8.863 1.00 34.71 284 ALA A CA 1
ATOM 764 C C . ALA A 1 120 ? 10.551 -0.955 9.030 1.00 37.54 284 ALA A C 1
ATOM 765 O O . ALA A 1 120 ? 10.840 -0.015 8.293 1.00 39.31 284 ALA A O 1
ATOM 767 N N . GLY A 1 121 ? 9.658 -0.868 10.019 1.00 37.24 285 GLY A N 1
ATOM 768 C CA . GLY A 1 121 ? 8.898 0.358 10.308 1.00 37.60 285 GLY A CA 1
ATOM 769 C C . GLY A 1 121 ? 9.810 1.468 10.804 1.00 36.70 285 GLY A C 1
ATOM 770 O O . GLY A 1 121 ? 9.656 2.636 10.430 1.00 38.71 285 GLY A O 1
ATOM 771 N N . GLU A 1 122 ? 10.772 1.104 11.640 1.00 36.30 286 GLU A N 1
ATOM 772 C CA . GLU A 1 122 ? 11.743 2.086 12.143 1.00 38.53 286 GLU A CA 1
ATOM 773 C C . GLU A 1 122 ? 12.668 2.613 11.034 1.00 36.79 286 GLU A C 1
ATOM 774 O O . GLU A 1 122 ? 12.888 3.816 10.924 1.00 36.12 286 GLU A O 1
ATOM 780 N N . VAL A 1 123 ? 13.181 1.716 10.196 1.00 36.38 287 VAL A N 1
ATOM 781 C CA . VAL A 1 123 ? 13.983 2.121 9.035 1.00 36.13 287 VAL A CA 1
ATOM 782 C C . VAL A 1 123 ? 13.163 3.003 8.059 1.00 36.51 287 VAL A C 1
ATOM 783 O O . VAL A 1 123 ? 13.670 4.009 7.545 1.00 39.04 287 VAL A O 1
ATOM 787 N N . ALA A 1 124 ? 11.905 2.635 7.813 1.00 37.32 288 ALA A N 1
ATOM 788 C CA . ALA A 1 124 ? 11.039 3.410 6.906 1.00 38.88 288 ALA A CA 1
ATOM 789 C C . ALA A 1 124 ? 10.801 4.831 7.425 1.00 40.04 288 ALA A C 1
ATOM 790 O O . ALA A 1 124 ? 10.845 5.793 6.659 1.00 43.16 288 ALA A O 1
ATOM 792 N N . GLU A 1 125 ? 10.565 4.955 8.729 1.00 39.22 289 GLU A N 1
ATOM 793 C CA . GLU A 1 125 ? 10.353 6.258 9.370 1.00 42.96 289 GLU A CA 1
ATOM 794 C C . GLU A 1 125 ? 11.643 7.088 9.390 1.00 39.98 289 GLU A C 1
ATOM 795 O O . GLU A 1 125 ? 11.609 8.296 9.208 1.00 38.09 289 GLU A O 1
ATOM 801 N N . PHE A 1 126 ? 12.772 6.413 9.590 1.00 41.24 290 PHE A N 1
ATOM 802 C CA . PHE A 1 126 ? 14.098 7.028 9.481 1.00 36.60 290 PHE A CA 1
ATOM 803 C C . PHE A 1 126 ? 14.304 7.649 8.101 1.00 39.76 290 PHE A C 1
ATOM 804 O O . PHE A 1 126 ? 14.749 8.806 7.987 1.00 43.86 290 PHE A O 1
ATOM 812 N N . LEU A 1 127 ? 13.972 6.879 7.063 1.00 39.00 291 LEU A N 1
ATOM 813 C CA . LEU A 1 127 ? 14.085 7.334 5.679 1.00 38.03 291 LEU A CA 1
ATOM 814 C C . LEU A 1 127 ? 13.140 8.484 5.367 1.00 38.40 291 LEU A C 1
ATOM 815 O O . LEU A 1 127 ? 13.510 9.400 4.634 1.00 40.15 291 LEU A O 1
ATOM 820 N N . ALA A 1 128 ? 11.934 8.449 5.938 1.00 38.74 292 ALA A N 1
ATOM 821 C CA . ALA A 1 128 ? 10.973 9.547 5.769 1.00 43.63 292 ALA A CA 1
ATOM 822 C C . ALA A 1 128 ? 11.509 10.801 6.440 1.00 44.16 292 ALA A C 1
ATOM 823 O O . ALA A 1 128 ? 11.391 11.892 5.902 1.00 47.43 292 ALA A O 1
ATOM 825 N N . ARG A 1 129 ? 12.123 10.622 7.607 1.00 43.25 293 ARG A N 1
ATOM 826 C CA . ARG A 1 129 ? 12.664 11.728 8.402 1.00 43.91 293 ARG A CA 1
ATOM 827 C C . ARG A 1 129 ? 13.937 12.336 7.788 1.00 43.68 293 ARG A C 1
ATOM 828 O O . ARG A 1 129 ? 14.198 13.520 7.961 1.00 44.78 293 ARG A O 1
ATOM 836 N N . HIS A 1 130 ? 14.711 11.520 7.068 1.00 44.48 294 HIS A N 1
ATOM 837 C CA . HIS A 1 130 ? 16.019 11.931 6.547 1.00 41.77 294 HIS A CA 1
ATOM 838 C C . HIS A 1 130 ? 16.105 11.746 5.042 1.00 41.62 294 HIS A C 1
ATOM 839 O O . HIS A 1 130 ? 16.587 10.722 4.537 1.00 41.11 294 HIS A O 1
ATOM 846 N N . SER A 1 131 ? 15.644 12.770 4.332 1.00 43.75 295 SER A N 1
ATOM 847 C CA . SER A 1 131 ? 15.548 12.757 2.877 1.00 43.06 295 SER A CA 1
ATOM 848 C C . SER A 1 131 ? 16.905 12.699 2.171 1.00 50.18 295 SER A C 1
ATOM 849 O O . SER A 1 131 ? 16.980 12.313 0.999 1.00 48.87 295 SER A O 1
ATOM 852 N N . ASN A 1 132 ? 17.963 13.085 2.888 1.00 47.17 296 ASN A N 1
ATOM 853 C CA . ASN A 1 132 ? 19.340 13.060 2.371 1.00 47.09 296 ASN A CA 1
ATOM 854 C C . ASN A 1 132 ? 20.011 11.679 2.480 1.00 46.95 296 ASN A C 1
ATOM 855 O O . ASN A 1 132 ? 21.177 11.505 2.084 1.00 44.65 296 ASN A O 1
ATOM 860 N N . VAL A 1 133 ? 19.277 10.705 3.022 1.00 41.22 297 VAL A N 1
ATOM 861 C CA . VAL A 1 133 ? 19.756 9.330 3.079 1.00 42.54 297 VAL A CA 1
ATOM 862 C C . VAL A 1 133 ? 19.064 8.439 2.038 1.00 44.30 297 VAL A C 1
ATOM 863 O O . VAL A 1 133 ? 17.835 8.311 2.024 1.00 44.25 297 VAL A O 1
ATOM 867 N N . ASN A 1 134 ? 19.875 7.837 1.174 1.00 40.18 298 ASN A N 1
ATOM 868 C CA . ASN A 1 134 ? 19.411 6.848 0.209 1.00 44.76 298 ASN A CA 1
ATOM 869 C C . ASN A 1 134 ? 19.858 5.453 0.644 1.00 41.37 298 ASN A C 1
ATOM 870 O O . ASN A 1 134 ? 21.052 5.226 0.829 1.00 40.55 298 ASN A O 1
ATOM 875 N N . LEU A 1 135 ? 18.904 4.534 0.805 1.00 38.17 299 LEU A N 1
ATOM 876 C CA . LEU A 1 135 ? 19.212 3.176 1.259 1.00 39.94 299 LEU A CA 1
ATOM 877 C C . LEU A 1 135 ? 18.926 2.090 0.213 1.00 40.71 299 LEU A C 1
ATOM 878 O O . LEU A 1 135 ? 17.811 1.993 -0.311 1.00 36.97 299 LEU A O 1
ATOM 883 N N . THR A 1 136 ? 19.942 1.268 -0.044 1.00 35.77 300 THR A N 1
ATOM 884 C CA . THR A 1 136 ? 19.819 0.059 -0.850 1.00 37.30 300 THR A CA 1
ATOM 885 C C . THR A 1 136 ? 20.074 -1.148 0.030 1.00 38.04 300 THR A C 1
ATOM 886 O O . THR A 1 136 ? 21.141 -1.256 0.641 1.00 37.74 300 THR A O 1
ATOM 890 N N . ILE A 1 137 ? 19.094 -2.051 0.091 1.00 34.64 301 ILE A N 1
ATOM 891 C CA . ILE A 1 137 ? 19.229 -3.280 0.878 1.00 33.67 301 ILE A CA 1
ATOM 892 C C . ILE A 1 137 ? 19.337 -4.517 -0.023 1.00 39.19 301 ILE A C 1
ATOM 893 O O . ILE A 1 137 ? 18.477 -4.752 -0.891 1.00 40.84 301 ILE A O 1
ATOM 898 N N . PHE A 1 138 ? 20.415 -5.272 0.186 1.00 34.00 302 PHE A N 1
ATOM 899 C CA . PHE A 1 138 ? 20.611 -6.596 -0.393 1.00 31.93 302 PHE A CA 1
ATOM 900 C C . PHE A 1 138 ? 20.490 -7.598 0.752 1.00 31.54 302 PHE A C 1
ATOM 901 O O . PHE A 1 138 ? 21.156 -7.444 1.771 1.00 34.00 302 PHE A O 1
ATOM 909 N N . THR A 1 139 ? 19.637 -8.607 0.601 1.00 29.12 303 THR A N 1
ATOM 910 C CA . THR A 1 139 ? 19.500 -9.617 1.642 1.00 26.53 303 THR A CA 1
ATOM 911 C C . THR A 1 139 ? 19.809 -11.036 1.126 1.00 30.03 303 THR A C 1
ATOM 912 O O . THR A 1 139 ? 19.400 -11.418 0.031 1.00 28.05 303 THR A O 1
ATOM 916 N N . ALA A 1 140 ? 20.549 -11.810 1.910 1.00 31.94 304 ALA A N 1
ATOM 917 C CA . ALA A 1 140 ? 20.825 -13.210 1.550 1.00 30.77 304 ALA A CA 1
ATOM 918 C C . ALA A 1 140 ? 19.546 -14.059 1.548 1.00 28.27 304 ALA A C 1
ATOM 919 O O . ALA A 1 140 ? 19.321 -14.849 0.631 1.00 29.02 304 ALA A O 1
ATOM 921 N N . ARG A 1 141 ? 18.729 -13.878 2.587 1.00 28.94 305 ARG A N 1
ATOM 922 C CA . ARG A 1 141 ? 17.525 -14.662 2.833 1.00 30.47 305 ARG A CA 1
ATOM 923 C C . ARG A 1 141 ? 16.369 -13.758 3.251 1.00 33.94 305 ARG A C 1
ATOM 924 O O . ARG A 1 141 ? 16.583 -12.635 3.747 1.00 30.78 305 ARG A O 1
ATOM 932 N N . LEU A 1 142 ? 15.149 -14.264 3.079 1.00 31.03 306 LEU A N 1
ATOM 933 C CA . LEU A 1 142 ? 13.955 -13.539 3.491 1.00 31.07 306 LEU A CA 1
ATOM 934 C C . LEU A 1 142 ? 13.428 -14.142 4.768 1.00 31.23 306 LEU A C 1
ATOM 935 O O . LEU A 1 142 ? 13.105 -15.334 4.836 1.00 35.48 306 LEU A O 1
ATOM 940 N N . TYR A 1 143 ? 13.350 -13.300 5.787 1.00 30.15 307 TYR A N 1
ATOM 941 C CA . TYR A 1 143 ? 12.944 -13.722 7.107 1.00 32.25 307 TYR A CA 1
ATOM 942 C C . TYR A 1 143 ? 11.396 -13.792 7.164 1.00 35.33 307 TYR A C 1
ATOM 943 O O . TYR A 1 143 ? 10.710 -12.795 6.895 1.00 35.64 307 TYR A O 1
ATOM 952 N N . TYR A 1 144 ? 10.855 -14.977 7.472 1.00 31.03 308 TYR A N 1
ATOM 953 C CA . TYR A 1 144 ? 9.389 -15.202 7.501 1.00 33.91 308 TYR A CA 1
ATOM 954 C C . TYR A 1 144 ? 8.654 -14.646 6.284 1.00 35.86 308 TYR A C 1
ATOM 955 O O . TYR A 1 144 ? 7.636 -13.966 6.443 1.00 38.41 308 TYR A O 1
ATOM 964 N N . PHE A 1 145 ? 9.155 -14.930 5.079 1.00 36.67 309 PHE A N 1
ATOM 965 C CA . PHE A 1 145 ? 8.576 -14.368 3.844 1.00 37.56 309 PHE A CA 1
ATOM 966 C C . PHE A 1 145 ? 7.119 -14.785 3.597 1.00 38.85 309 PHE A C 1
ATOM 967 O O . PHE A 1 145 ? 6.403 -14.131 2.845 1.00 39.69 309 PHE A O 1
ATOM 975 N N . TRP A 1 146 ? 6.695 -15.874 4.228 1.00 40.54 310 TRP A N 1
ATOM 976 C CA . TRP A 1 146 ? 5.321 -16.364 4.095 1.00 43.48 310 TRP A CA 1
ATOM 977 C C . TRP A 1 146 ? 4.340 -15.704 5.065 1.00 47.19 310 TRP A C 1
ATOM 978 O O . TRP A 1 146 ? 3.138 -15.931 4.972 1.00 48.87 310 TRP A O 1
ATOM 989 N N . ASP A 1 147 ? 4.849 -14.895 5.992 1.00 49.22 311 ASP A N 1
ATOM 990 C CA . ASP A 1 147 ? 4.014 -14.216 6.987 1.00 46.98 311 ASP A CA 1
ATOM 991 C C . ASP A 1 147 ? 3.658 -12.815 6.489 1.00 46.43 311 ASP A C 1
ATOM 992 O O . ASP A 1 147 ? 4.548 -12.034 6.141 1.00 43.75 311 ASP A O 1
ATOM 997 N N . THR A 1 148 ? 2.360 -12.495 6.497 1.00 45.24 312 THR A N 1
ATOM 998 C CA . THR A 1 148 ? 1.842 -11.214 5.985 1.00 47.03 312 THR A CA 1
ATOM 999 C C . THR A 1 148 ? 2.387 -9.985 6.714 1.00 48.53 312 THR A C 1
ATOM 1000 O O . THR A 1 148 ? 2.647 -8.962 6.080 1.00 49.58 312 THR A O 1
ATOM 1004 N N . ASP A 1 149 ? 2.566 -10.086 8.034 1.00 49.20 313 ASP A N 1
ATOM 1005 C CA . ASP A 1 149 ? 3.186 -9.008 8.821 1.00 51.28 313 ASP A CA 1
ATOM 1006 C C . ASP A 1 149 ? 4.594 -8.657 8.328 1.00 48.14 313 ASP A C 1
ATOM 1007 O O . ASP A 1 149 ? 4.946 -7.480 8.251 1.00 45.83 313 ASP A O 1
ATOM 1012 N N . TYR A 1 150 ? 5.383 -9.679 7.991 1.00 44.89 314 TYR A N 1
ATOM 1013 C CA . TYR A 1 150 ? 6.740 -9.480 7.474 1.00 38.96 314 TYR A CA 1
ATOM 1014 C C . TYR A 1 150 ? 6.729 -8.956 6.037 1.00 40.30 314 TYR A C 1
ATOM 1015 O O . TYR A 1 150 ? 7.560 -8.111 5.660 1.00 40.32 314 TYR A O 1
ATOM 1024 N N . GLN A 1 151 ? 5.774 -9.443 5.250 1.00 39.07 315 GLN A N 1
ATOM 1025 C CA . GLN A 1 151 ? 5.558 -8.953 3.884 1.00 47.48 315 GLN A CA 1
ATOM 1026 C C . GLN A 1 151 ? 5.246 -7.449 3.888 1.00 50.79 315 GLN A C 1
ATOM 1027 O O . GLN A 1 151 ? 5.857 -6.682 3.134 1.00 43.75 315 GLN A O 1
ATOM 1033 N N . GLU A 1 152 ? 4.330 -7.023 4.762 1.00 51.17 316 GLU A N 1
ATOM 1034 C CA . GLU A 1 152 ? 4.022 -5.600 4.874 1.00 51.70 316 GLU A CA 1
ATOM 1035 C C . GLU A 1 152 ? 5.230 -4.750 5.255 1.00 49.78 316 GLU A C 1
ATOM 1036 O O . GLU A 1 152 ? 5.380 -3.632 4.753 1.00 53.06 316 GLU A O 1
ATOM 1042 N N . GLY A 1 153 ? 6.086 -5.296 6.121 1.00 42.57 317 GLY A N 1
ATOM 1043 C CA . GLY A 1 153 ? 7.318 -4.621 6.530 1.00 41.89 317 GLY A CA 1
ATOM 1044 C C . GLY A 1 153 ? 8.208 -4.331 5.339 1.00 39.58 317 GLY A C 1
ATOM 1045 O O . GLY A 1 153 ? 8.701 -3.213 5.173 1.00 42.55 317 GLY A O 1
ATOM 1046 N N . LEU A 1 154 ? 8.398 -5.342 4.498 1.00 38.38 318 LEU A N 1
ATOM 1047 C CA . LEU A 1 154 ? 9.189 -5.197 3.278 1.00 37.58 318 LEU A CA 1
ATOM 1048 C C . LEU A 1 154 ? 8.590 -4.170 2.324 1.00 42.82 318 LEU A C 1
ATOM 1049 O O . LEU A 1 154 ? 9.311 -3.344 1.756 1.00 42.32 318 LEU A O 1
ATOM 1054 N N . ARG A 1 155 ? 7.266 -4.222 2.180 1.00 46.65 319 ARG A N 1
ATOM 1055 C CA . ARG A 1 155 ? 6.524 -3.284 1.352 1.00 47.30 319 ARG A CA 1
ATOM 1056 C C . ARG A 1 155 ? 6.685 -1.851 1.843 1.00 43.82 319 ARG A C 1
ATOM 1057 O O . ARG A 1 155 ? 6.925 -0.954 1.039 1.00 46.21 319 ARG A O 1
ATOM 1065 N N . SER A 1 156 ? 6.604 -1.645 3.155 1.00 42.13 320 SER A N 1
ATOM 1066 C CA . SER A 1 156 ? 6.688 -0.289 3.705 1.00 50.10 320 SER A CA 1
ATOM 1067 C C . SER A 1 156 ? 8.087 0.309 3.505 1.00 45.65 320 SER A C 1
ATOM 1068 O O . SER A 1 156 ? 8.210 1.496 3.230 1.00 48.66 320 SER A O 1
ATOM 1071 N N . LEU A 1 157 ? 9.129 -0.518 3.630 1.00 46.31 321 LEU A N 1
ATOM 1072 C CA . LEU A 1 157 ? 10.494 -0.119 3.271 1.00 42.53 321 LEU A CA 1
ATOM 1073 C C . LEU A 1 157 ? 10.597 0.349 1.824 1.00 45.01 321 LEU A C 1
ATOM 1074 O O . LEU A 1 157 ? 11.183 1.398 1.543 1.00 45.60 321 LEU A O 1
ATOM 1079 N N . SER A 1 158 ? 10.030 -0.438 0.913 1.00 43.71 322 SER A N 1
ATOM 1080 C CA . SER A 1 158 ? 10.076 -0.131 -0.513 1.00 45.86 322 SER A CA 1
ATOM 1081 C C . SER A 1 158 ? 9.318 1.169 -0.805 1.00 46.92 322 SER A C 1
ATOM 1082 O O . SER A 1 158 ? 9.801 2.034 -1.552 1.00 45.45 322 SER A O 1
ATOM 1085 N N . GLN A 1 159 ? 8.166 1.331 -0.155 1.00 47.82 323 GLN A N 1
ATOM 1086 C CA . GLN A 1 159 ? 7.313 2.506 -0.359 1.00 49.22 323 GLN A CA 1
ATOM 1087 C C . GLN A 1 159 ? 7.946 3.802 0.152 1.00 52.18 323 GLN A C 1
ATOM 1088 O O . GLN A 1 159 ? 7.590 4.879 -0.315 1.00 59.07 323 GLN A O 1
ATOM 1094 N N . GLU A 1 160 ? 8.878 3.703 1.104 1.00 51.42 324 GLU A N 1
ATOM 1095 C CA . GLU A 1 160 ? 9.626 4.882 1.575 1.00 51.08 324 GLU A CA 1
ATOM 1096 C C . GLU A 1 160 ? 10.932 5.112 0.810 1.00 51.60 324 GLU A C 1
ATOM 1097 O O . GLU A 1 160 ? 11.725 5.963 1.207 1.00 56.79 324 GLU A O 1
ATOM 1103 N N . GLY A 1 161 ? 11.166 4.347 -0.256 1.00 46.54 325 GLY A N 1
ATOM 1104 C CA . GLY A 1 161 ? 12.275 4.622 -1.174 1.00 49.01 325 GLY A CA 1
ATOM 1105 C C . GLY A 1 161 ? 13.514 3.750 -1.041 1.00 46.51 325 GLY A C 1
ATOM 1106 O O . GLY A 1 161 ? 14.464 3.905 -1.811 1.00 47.85 325 GLY A O 1
ATOM 1107 N N . ALA A 1 162 ? 13.522 2.841 -0.068 1.00 43.73 326 ALA A N 1
ATOM 1108 C CA . ALA A 1 162 ? 14.574 1.833 0.000 1.00 44.62 326 ALA A CA 1
ATOM 1109 C C . ALA A 1 162 ? 14.380 0.844 -1.143 1.00 48.97 326 ALA A C 1
ATOM 1110 O O . ALA A 1 162 ? 13.257 0.395 -1.391 1.00 50.18 326 ALA A O 1
ATOM 1112 N N . SER A 1 163 ? 15.453 0.536 -1.865 1.00 44.58 327 SER A N 1
ATOM 1113 C CA . SER A 1 163 ? 15.395 -0.570 -2.818 1.00 46.17 327 SER A CA 1
ATOM 1114 C C . SER A 1 163 ? 15.737 -1.845 -2.057 1.00 43.57 327 SER A C 1
ATOM 1115 O O . SER A 1 163 ? 16.774 -1.924 -1.373 1.00 43.14 327 SER A O 1
ATOM 1118 N N . VAL A 1 164 ? 14.842 -2.821 -2.134 1.00 36.94 328 VAL A N 1
ATOM 1119 C CA . VAL A 1 164 ? 15.070 -4.115 -1.487 1.00 39.17 328 VAL A CA 1
ATOM 1120 C C . VAL A 1 164 ? 15.372 -5.135 -2.579 1.00 39.50 328 VAL A C 1
ATOM 1121 O O . VAL A 1 164 ? 14.593 -5.277 -3.528 1.00 40.60 328 VAL A O 1
ATOM 1125 N N . GLU A 1 165 ? 16.510 -5.820 -2.446 1.00 37.32 329 GLU A N 1
ATOM 1126 C CA . GLU A 1 165 ? 16.961 -6.838 -3.413 1.00 39.44 329 GLU A CA 1
ATOM 1127 C C . GLU A 1 165 ? 17.500 -8.093 -2.711 1.00 36.88 329 GLU A C 1
ATOM 1128 O O . GLU A 1 165 ? 17.940 -8.021 -1.568 1.00 35.03 329 GLU A O 1
ATOM 1134 N N . ILE A 1 166 ? 17.466 -9.230 -3.409 1.00 34.24 330 ILE A N 1
ATOM 1135 C CA . ILE A 1 166 ? 18.118 -10.461 -2.957 1.00 33.18 330 ILE A CA 1
ATOM 1136 C C . ILE A 1 166 ? 19.590 -10.443 -3.417 1.00 33.67 330 ILE A C 1
ATOM 1137 O O . ILE A 1 166 ? 19.873 -10.050 -4.548 1.00 34.53 330 ILE A O 1
ATOM 1150 N N . GLY A 1 168 ? 22.879 -11.742 -4.988 1.00 31.36 332 GLY A N 1
ATOM 1151 C CA . GLY A 1 168 ? 23.284 -12.716 -5.986 1.00 31.82 332 GLY A CA 1
ATOM 1152 C C . GLY A 1 168 ? 24.780 -12.949 -5.842 1.00 30.09 332 GLY A C 1
ATOM 1153 O O . GLY A 1 168 ? 25.416 -12.396 -4.940 1.00 28.57 332 GLY A O 1
ATOM 1154 N N . TYR A 1 169 ? 25.341 -13.742 -6.751 1.00 33.82 333 TYR A N 1
ATOM 1155 C CA . TYR A 1 169 ? 26.769 -14.076 -6.740 1.00 33.66 333 TYR A CA 1
ATOM 1156 C C . TYR A 1 169 ? 27.651 -12.854 -6.524 1.00 34.96 333 TYR A C 1
ATOM 1157 O O . TYR A 1 169 ? 28.522 -12.876 -5.647 1.00 34.81 333 TYR A O 1
ATOM 1166 N N . LYS A 1 170 ? 27.429 -11.798 -7.321 1.00 34.63 334 LYS A N 1
ATOM 1167 C CA . LYS A 1 170 ? 28.255 -10.585 -7.230 1.00 34.72 334 LYS A CA 1
ATOM 1168 C C . LYS A 1 170 ? 28.231 -9.973 -5.824 1.00 33.54 334 LYS A C 1
ATOM 1169 O O . LYS A 1 170 ? 29.236 -9.465 -5.366 1.00 34.21 334 LYS A O 1
ATOM 1175 N N . ASP A 1 171 ? 27.087 -10.050 -5.137 1.00 31.93 335 ASP A N 1
ATOM 1176 C CA . ASP A 1 171 ? 26.964 -9.449 -3.804 1.00 31.04 335 ASP A CA 1
ATOM 1177 C C . ASP A 1 171 ? 27.633 -10.294 -2.716 1.00 30.87 335 ASP A C 1
ATOM 1178 O O . ASP A 1 171 ? 28.295 -9.763 -1.822 1.00 31.39 335 ASP A O 1
ATOM 1183 N N . PHE A 1 172 ? 27.478 -11.613 -2.793 1.00 29.88 336 PHE A N 1
ATOM 1184 C CA . PHE A 1 172 ? 28.258 -12.512 -1.933 1.00 28.19 336 PHE A CA 1
ATOM 1185 C C . PHE A 1 172 ? 29.763 -12.343 -2.127 1.00 30.30 336 PHE A C 1
ATOM 1186 O O . PHE A 1 172 ? 30.521 -12.312 -1.151 1.00 30.11 336 PHE A O 1
ATOM 1194 N N . LYS A 1 173 ? 30.191 -12.240 -3.385 1.00 32.79 337 LYS A N 1
ATOM 1195 C CA . LYS A 1 173 ? 31.607 -12.018 -3.708 1.00 33.66 337 LYS A CA 1
ATOM 1196 C C . LYS A 1 173 ? 32.083 -10.702 -3.106 1.00 31.86 337 LYS A C 1
ATOM 1197 O O . LYS A 1 173 ? 33.146 -10.645 -2.498 1.00 33.75 337 LYS A O 1
ATOM 1203 N N . TYR A 1 174 ? 31.278 -9.651 -3.242 1.00 34.07 338 TYR A N 1
ATOM 1204 C CA . TYR A 1 174 ? 31.664 -8.348 -2.701 1.00 35.66 338 TYR A CA 1
ATOM 1205 C C . TYR A 1 174 ? 31.803 -8.378 -1.166 1.00 32.18 338 TYR A C 1
ATOM 1206 O O . TYR A 1 174 ? 32.733 -7.806 -0.614 1.00 31.83 338 TYR A O 1
ATOM 1215 N N . CYS A 1 175 ? 30.872 -9.044 -0.494 1.00 28.84 339 CYS A N 1
ATOM 1216 C CA . CYS A 1 175 ? 30.915 -9.182 0.963 1.00 28.62 339 CYS A CA 1
ATOM 1217 C C . CYS A 1 175 ? 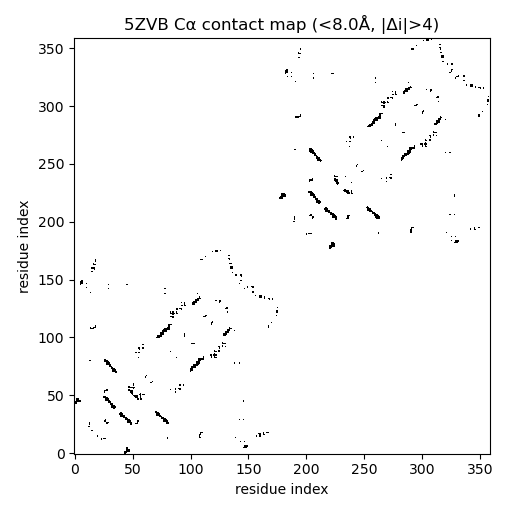32.119 -9.984 1.444 1.00 27.91 339 CYS A C 1
ATOM 1218 O O . CYS A 1 175 ? 32.760 -9.624 2.438 1.00 29.05 339 CYS A O 1
ATOM 1221 N N . TRP A 1 176 ? 32.415 -11.071 0.737 1.00 28.14 340 TRP A N 1
ATOM 1222 C CA . TRP A 1 176 ? 33.622 -11.882 1.004 1.00 27.02 340 TRP A CA 1
ATOM 1223 C C . TRP A 1 176 ? 34.892 -11.040 0.919 1.00 31.25 340 TRP A C 1
ATOM 1224 O O . TRP A 1 176 ? 35.844 -11.215 1.713 1.00 32.16 340 TRP A O 1
ATOM 1235 N N . GLU A 1 177 ? 34.910 -10.131 -0.053 1.00 34.69 341 GLU A N 1
ATOM 1236 C CA . GLU A 1 177 ? 36.083 -9.304 -0.287 1.00 39.18 341 GLU A CA 1
ATOM 1237 C C . GLU A 1 177 ? 36.197 -8.188 0.736 1.00 37.14 341 GLU A C 1
ATOM 1238 O O . GLU A 1 177 ? 37.294 -7.754 1.042 1.00 38.32 341 GLU A O 1
ATOM 1244 N N . ASN A 1 178 ? 35.068 -7.748 1.290 1.00 34.16 342 ASN A N 1
ATOM 1245 C CA . ASN A 1 178 ? 35.057 -6.508 2.064 1.00 33.26 342 ASN A CA 1
ATOM 1246 C C . ASN A 1 178 ? 34.766 -6.636 3.551 1.00 31.96 342 ASN A C 1
ATOM 1247 O O . ASN A 1 178 ? 35.121 -5.762 4.318 1.00 32.41 342 ASN A O 1
ATOM 1252 N N . PHE A 1 179 ? 34.139 -7.727 3.969 1.00 32.33 343 PHE A N 1
ATOM 1253 C CA . PHE A 1 179 ? 33.689 -7.829 5.358 1.00 31.80 343 PHE A CA 1
ATOM 1254 C C . PHE A 1 179 ? 34.176 -9.097 6.034 1.00 33.84 343 PHE A C 1
ATOM 1255 O O . PHE A 1 179 ? 33.749 -9.419 7.150 1.00 32.83 343 PHE A O 1
ATOM 1263 N N . VAL A 1 180 ? 35.059 -9.823 5.350 1.00 32.85 344 VAL A N 1
ATOM 1264 C CA . VAL A 1 180 ? 35.554 -11.115 5.837 1.00 30.34 344 VAL A CA 1
ATOM 1265 C C . VAL A 1 180 ? 37.082 -11.093 5.876 1.00 33.45 344 VAL A C 1
ATOM 1266 O O . VAL A 1 180 ? 37.701 -10.552 4.961 1.00 33.17 344 VAL A O 1
ATOM 1270 N N . TYR A 1 181 ? 37.686 -11.678 6.919 1.00 32.24 345 TYR A N 1
ATOM 1271 C CA . TYR A 1 181 ? 39.127 -11.971 6.903 1.00 38.45 345 TYR A CA 1
ATOM 1272 C C . TYR A 1 181 ? 39.407 -13.103 5.909 1.00 41.65 345 TYR A C 1
ATOM 1273 O O . TYR A 1 181 ? 39.637 -14.242 6.304 1.00 44.52 345 TYR A O 1
ATOM 1282 N N . ASN A 1 182 ? 39.377 -12.773 4.618 1.00 40.47 346 ASN A N 1
ATOM 1283 C CA . ASN A 1 182 ? 39.470 -13.765 3.546 1.00 41.75 346 ASN A CA 1
ATOM 1284 C C . ASN A 1 182 ? 40.887 -14.278 3.254 1.00 44.57 346 ASN A C 1
ATOM 1285 O O . ASN A 1 182 ? 41.057 -15.179 2.437 1.00 43.65 346 ASN A O 1
ATOM 1290 N N . ASP A 1 183 ? 41.885 -13.669 3.897 1.00 42.68 347 ASP A N 1
ATOM 1291 C CA . ASP A 1 183 ? 43.314 -14.015 3.740 1.00 45.53 347 ASP A CA 1
ATOM 1292 C C . ASP A 1 183 ? 43.740 -14.110 2.257 1.00 47.93 347 ASP A C 1
ATOM 1293 O O . ASP A 1 183 ? 44.555 -14.959 1.885 1.00 50.34 347 ASP A O 1
ATOM 1298 N N . ASP A 1 184 ? 43.151 -13.236 1.425 1.00 43.83 348 ASP A N 1
ATOM 1299 C CA . ASP A 1 184 ? 43.432 -13.123 -0.025 1.00 46.28 348 ASP A CA 1
ATOM 1300 C C . ASP A 1 184 ? 42.962 -14.312 -0.878 1.00 44.20 348 ASP A C 1
ATOM 1301 O O . ASP A 1 184 ? 43.341 -14.438 -2.045 1.00 49.13 348 ASP A O 1
ATOM 1306 N N . GLU A 1 185 ? 42.142 -15.175 -0.286 1.00 38.72 349 GLU A N 1
ATOM 1307 C CA . GLU A 1 185 ? 41.524 -16.300 -0.990 1.00 40.33 349 GLU A CA 1
ATOM 1308 C C . GLU A 1 185 ? 40.300 -15.816 -1.759 1.00 38.17 349 GLU A C 1
ATOM 1309 O O . GLU A 1 185 ? 39.577 -14.973 -1.243 1.00 35.54 349 GLU A O 1
ATOM 1315 N N . PRO A 1 186 ? 40.076 -16.327 -2.996 1.00 40.17 350 PRO A N 1
ATOM 1316 C CA . PRO A 1 186 ? 38.866 -15.939 -3.736 1.00 39.37 350 PRO A CA 1
ATOM 1317 C C . PRO A 1 186 ? 37.583 -16.477 -3.100 1.00 37.76 350 PRO A C 1
ATOM 1318 O O . PRO A 1 186 ? 37.618 -17.436 -2.332 1.00 38.43 350 PRO A O 1
ATOM 1322 N N . PHE A 1 187 ? 36.462 -15.835 -3.405 1.00 35.60 351 PHE A N 1
ATOM 1323 C CA . PHE A 1 187 ? 35.169 -16.310 -2.952 1.00 36.17 351 PHE A CA 1
ATOM 1324 C C . PHE A 1 187 ? 34.881 -17.690 -3.550 1.00 35.64 351 PHE A C 1
ATOM 1325 O O . PHE A 1 187 ? 35.155 -17.896 -4.727 1.00 36.27 351 PHE A O 1
ATOM 1333 N N . LYS A 1 188 ? 34.381 -18.632 -2.738 1.00 35.40 352 LYS A N 1
ATOM 1334 C CA . LYS A 1 188 ? 33.946 -19.944 -3.241 1.00 37.81 352 LYS A CA 1
ATOM 1335 C C . LYS A 1 188 ? 32.429 -20.039 -3.156 1.00 37.12 352 LYS A C 1
ATOM 1336 O O . LYS A 1 188 ? 31.885 -20.256 -2.065 1.00 36.93 352 LYS A O 1
ATOM 1342 N N . PRO A 1 189 ? 31.740 -19.886 -4.299 1.00 31.65 353 PRO A N 1
ATOM 1343 C CA . PRO A 1 189 ? 30.268 -20.019 -4.269 1.00 31.00 353 PRO A CA 1
ATOM 1344 C C . PRO A 1 189 ? 29.828 -21.462 -3.946 1.00 32.99 353 PRO A C 1
ATOM 1345 O O . PRO A 1 189 ? 30.495 -22.409 -4.353 1.00 33.76 353 PRO A O 1
ATOM 1349 N N . TRP A 1 190 ? 28.746 -21.600 -3.185 1.00 33.23 354 TRP A N 1
ATOM 1350 C CA . TRP A 1 190 ? 28.187 -22.900 -2.797 1.00 33.73 354 TRP A CA 1
ATOM 1351 C C . TRP A 1 190 ? 27.179 -23.396 -3.838 1.00 35.29 354 TRP A C 1
ATOM 1352 O O . TRP A 1 190 ? 26.560 -22.599 -4.569 1.00 30.53 354 TRP A O 1
ATOM 1363 N N . LYS A 1 191 ? 27.011 -24.712 -3.903 1.00 32.22 355 LYS A N 1
ATOM 1364 C CA . LYS A 1 191 ? 26.053 -25.294 -4.823 1.00 34.09 355 LYS A CA 1
ATOM 1365 C C . LYS A 1 191 ? 24.648 -24.810 -4.443 1.00 32.34 355 LYS A C 1
ATOM 1366 O O . LYS A 1 191 ? 24.308 -24.735 -3.264 1.00 30.51 355 LYS A O 1
ATOM 1372 N N . GLY A 1 192 ? 23.860 -24.440 -5.445 1.00 31.35 356 GLY A N 1
ATOM 1373 C CA . GLY A 1 192 ? 22.514 -23.942 -5.209 1.00 32.96 356 GLY A CA 1
ATOM 1374 C C . GLY A 1 192 ? 22.409 -22.432 -5.068 1.00 33.36 356 GLY A C 1
ATOM 1375 O O . GLY A 1 192 ? 21.294 -21.905 -5.043 1.00 31.45 356 GLY A O 1
ATOM 1376 N N . LEU A 1 193 ? 23.549 -21.727 -5.010 1.00 31.92 357 LEU A N 1
ATOM 1377 C CA . LEU A 1 193 ? 23.543 -20.267 -4.814 1.00 28.82 357 LEU A CA 1
ATOM 1378 C C . LEU A 1 193 ? 22.620 -19.534 -5.792 1.00 29.95 357 LEU A C 1
ATOM 1379 O O . LEU A 1 193 ? 21.795 -18.706 -5.361 1.00 32.00 357 LEU A O 1
ATOM 1384 N N . LYS A 1 194 ? 22.753 -19.832 -7.089 1.00 27.24 358 LYS A N 1
ATOM 1385 C CA . LYS A 1 194 ? 21.935 -19.162 -8.106 1.00 30.89 358 LYS A CA 1
ATOM 1386 C C . LYS A 1 194 ? 20.464 -19.602 -8.066 1.00 30.10 358 LYS A C 1
ATOM 1387 O O . LYS A 1 194 ? 19.557 -18.754 -8.140 1.00 31.32 358 LYS A O 1
ATOM 1393 N N . TYR A 1 195 ? 20.227 -20.907 -7.943 1.00 30.97 359 TYR A N 1
ATOM 1394 C CA . TYR A 1 195 ? 18.847 -21.407 -7.849 1.00 31.17 359 TYR A CA 1
ATOM 1395 C C . TYR A 1 195 ? 18.146 -20.770 -6.647 1.00 32.32 359 TYR A C 1
ATOM 1396 O O . TYR A 1 195 ? 16.989 -20.371 -6.749 1.00 32.22 359 TYR A O 1
ATOM 1405 N N . ASN A 1 196 ? 18.863 -20.648 -5.527 1.00 28.68 360 ASN A N 1
ATOM 1406 C CA . ASN A 1 196 ? 18.315 -20.013 -4.329 1.00 30.00 360 ASN A CA 1
ATOM 1407 C C . ASN A 1 196 ? 17.969 -18.554 -4.568 1.00 32.97 360 ASN A C 1
ATOM 1408 O O . ASN A 1 196 ? 16.862 -18.105 -4.220 1.00 30.89 360 ASN A O 1
ATOM 1413 N N . PHE A 1 197 ? 18.899 -17.834 -5.201 1.00 31.06 361 PHE A N 1
ATOM 1414 C CA . PHE A 1 197 ? 18.646 -16.466 -5.620 1.00 33.22 361 PHE A CA 1
ATOM 1415 C C . PHE A 1 197 ? 17.343 -16.360 -6.427 1.00 37.32 361 PHE A C 1
ATOM 1416 O O . PHE A 1 197 ? 16.511 -15.469 -6.167 1.00 34.86 361 PHE A O 1
ATOM 1424 N N . LEU A 1 198 ? 17.175 -17.255 -7.406 1.00 38.90 362 LEU A N 1
ATOM 1425 C CA . LEU A 1 198 ? 16.014 -17.202 -8.309 1.00 38.66 362 LEU A CA 1
ATOM 1426 C C . LEU A 1 198 ? 14.703 -17.428 -7.565 1.00 35.98 362 LEU A C 1
ATOM 1427 O O . LEU A 1 198 ? 13.727 -16.703 -7.785 1.00 39.57 362 LEU A O 1
ATOM 1432 N N . PHE A 1 199 ? 14.700 -18.399 -6.658 1.00 34.94 363 PHE A N 1
ATOM 1433 C CA . PHE A 1 199 ? 13.535 -18.643 -5.818 1.00 40.00 363 PHE A CA 1
ATOM 1434 C C . PHE A 1 199 ? 13.177 -17.410 -4.967 1.00 38.16 363 PHE A C 1
ATOM 1435 O O . PHE A 1 199 ? 12.031 -16.956 -4.958 1.00 36.56 363 PHE A O 1
ATOM 1443 N N . LEU A 1 200 ? 14.169 -16.894 -4.253 1.00 33.42 364 LEU A N 1
ATOM 1444 C CA . LEU A 1 200 ? 13.997 -15.748 -3.345 1.00 32.64 364 LEU A CA 1
ATOM 1445 C C . LEU A 1 200 ? 13.587 -14.460 -4.043 1.00 33.84 364 LEU A C 1
ATOM 1446 O O . LEU A 1 200 ? 12.724 -13.738 -3.544 1.00 37.28 364 LEU A O 1
ATOM 1451 N N . ASP A 1 201 ? 14.200 -14.175 -5.189 1.00 34.22 365 ASP A N 1
ATOM 1452 C CA . ASP A 1 201 ? 13.798 -13.020 -5.984 1.00 38.76 365 ASP A CA 1
ATOM 1453 C C . ASP A 1 201 ? 12.338 -13.113 -6.448 1.00 41.51 365 ASP A C 1
ATOM 1454 O O . ASP A 1 201 ? 11.631 -12.112 -6.460 1.00 41.50 365 ASP A O 1
ATOM 1459 N N . SER A 1 202 ? 11.909 -14.319 -6.820 1.00 43.34 366 SER A N 1
ATOM 1460 C CA . SER A 1 202 ? 10.523 -14.579 -7.213 1.00 42.79 366 SER A CA 1
ATOM 1461 C C . SER A 1 202 ? 9.579 -14.235 -6.070 1.00 42.19 366 SER A C 1
ATOM 1462 O O . SER A 1 202 ? 8.567 -13.559 -6.289 1.00 40.35 366 SER A O 1
ATOM 1465 N N . LYS A 1 203 ? 9.927 -14.678 -4.856 1.00 39.63 367 LYS A N 1
ATOM 1466 C CA . LYS A 1 203 ? 9.123 -14.397 -3.669 1.00 40.87 367 LYS A CA 1
ATOM 1467 C C . LYS A 1 203 ? 9.081 -12.915 -3.368 1.00 41.55 367 LYS A C 1
ATOM 1468 O O . LYS A 1 203 ? 8.009 -12.367 -3.079 1.00 43.39 367 LYS A O 1
ATOM 1474 N N . LEU A 1 204 ? 10.241 -12.266 -3.470 1.00 37.25 368 LEU A N 1
ATOM 1475 C CA . LEU A 1 204 ? 10.328 -10.838 -3.198 1.00 37.08 368 LEU A CA 1
ATOM 1476 C C . LEU A 1 204 ? 9.429 -10.014 -4.122 1.00 37.03 368 LEU A C 1
ATOM 1477 O O . LEU A 1 204 ? 8.706 -9.117 -3.656 1.00 39.66 368 LEU A O 1
ATOM 1482 N N . GLN A 1 205 ? 9.466 -10.320 -5.417 1.00 37.53 369 GLN A N 1
ATOM 1483 C CA . GLN A 1 205 ? 8.672 -9.576 -6.399 1.00 43.22 369 GLN A CA 1
ATOM 1484 C C . GLN A 1 205 ? 7.176 -9.791 -6.205 1.00 44.33 369 GLN A C 1
ATOM 1485 O O . GLN A 1 205 ? 6.403 -8.850 -6.344 1.00 44.76 369 GLN A O 1
ATOM 1491 N N . GLU A 1 206 ? 6.779 -11.015 -5.852 1.00 42.80 370 GLU A N 1
ATOM 1492 C CA . GLU A 1 206 ? 5.393 -11.281 -5.423 1.00 49.78 370 GLU A CA 1
ATOM 1493 C C . GLU A 1 206 ? 5.000 -10.429 -4.212 1.00 50.74 370 GLU A C 1
ATOM 1494 O O . GLU A 1 206 ? 3.882 -9.940 -4.141 1.00 53.89 370 GLU A O 1
ATOM 1500 N N . ILE A 1 207 ? 5.925 -10.246 -3.269 1.00 44.95 371 ILE A N 1
ATOM 1501 C CA . ILE A 1 207 ? 5.646 -9.432 -2.084 1.00 45.12 371 ILE A CA 1
ATOM 1502 C C . ILE A 1 207 ? 5.557 -7.947 -2.444 1.00 48.44 371 ILE A C 1
ATOM 1503 O O . ILE A 1 207 ? 4.637 -7.247 -2.008 1.00 49.76 371 ILE A O 1
ATOM 1508 N N . LEU A 1 208 ? 6.497 -7.478 -3.256 1.00 43.46 372 LEU A N 1
ATOM 1509 C CA . LEU A 1 208 ? 6.571 -6.054 -3.573 1.00 48.18 372 LEU A CA 1
ATOM 1510 C C . LEU A 1 208 ? 5.524 -5.576 -4.569 1.00 50.35 372 LEU A C 1
ATOM 1511 O O . LEU A 1 208 ? 5.251 -4.375 -4.643 1.00 55.75 372 LEU A O 1
ATOM 1516 N N . GLU A 1 209 ? 4.937 -6.518 -5.306 1.00 53.22 373 GLU A N 1
ATOM 1517 C CA . GLU A 1 209 ? 4.009 -6.226 -6.397 1.00 59.81 373 GLU A CA 1
ATOM 1518 C C . GLU A 1 209 ? 2.777 -5.463 -5.908 1.00 66.54 373 GLU A C 1
ATOM 1519 O O . GLU A 1 209 ? 2.295 -4.561 -6.591 1.00 67.73 373 GLU A O 1
ATOM 1525 N N . TYR B 1 25 ? -11.187 -32.632 -31.242 1.00 73.46 -29 TYR B N 1
ATOM 1526 C CA . TYR B 1 25 ? -10.826 -31.199 -31.458 1.00 81.01 -29 TYR B CA 1
ATOM 1527 C C . TYR B 1 25 ? -9.461 -30.837 -30.863 1.00 77.22 -29 TYR B C 1
ATOM 1528 O O . TYR B 1 25 ? -8.633 -30.219 -31.533 1.00 75.83 -29 TYR B O 1
ATOM 1537 N N . PHE B 1 26 ? -9.274 -31.171 -29.588 1.00 69.98 -28 PHE B N 1
ATOM 1538 C CA . PHE B 1 26 ? -8.022 -30.935 -28.874 1.00 61.60 -28 PHE B CA 1
ATOM 1539 C C . PHE B 1 26 ? -7.407 -32.291 -28.549 1.00 60.54 -28 PHE B C 1
ATOM 1540 O O . PHE B 1 26 ? -8.044 -33.135 -27.901 1.00 58.48 -28 PHE B O 1
ATOM 1548 N N . GLN B 1 27 ? -6.180 -32.499 -29.019 1.00 55.95 -27 GLN B N 1
ATOM 1549 C CA . GLN B 1 27 ? -5.451 -33.738 -28.772 1.00 51.15 -27 GLN B CA 1
ATOM 1550 C C . GLN B 1 27 ? -4.710 -33.661 -27.433 1.00 52.20 -27 GLN B C 1
ATOM 1551 O O . GLN B 1 27 ? -3.973 -32.703 -27.174 1.00 50.57 -27 GLN B O 1
ATOM 1557 N N . GLY B 1 28 ? -4.901 -34.675 -26.590 1.00 52.11 -26 GLY B N 1
ATOM 1558 C CA . GLY B 1 28 ? -4.361 -34.667 -25.223 1.00 50.23 -26 GLY B CA 1
ATOM 1559 C C . GLY B 1 28 ? -5.101 -33.680 -24.334 1.00 49.14 -26 GLY B C 1
ATOM 1560 O O . GLY B 1 28 ? -6.239 -33.313 -24.617 1.00 49.32 -26 GLY B O 1
ATOM 1561 N N . SER B 1 29 ? -4.444 -33.235 -23.266 1.00 47.91 -25 SER B N 1
ATOM 1562 C CA . SER B 1 29 ? -5.064 -32.346 -22.277 1.00 47.53 -25 SER B CA 1
ATOM 1563 C C . SER B 1 29 ? -4.362 -31.006 -22.216 1.00 44.51 -25 SER B C 1
ATOM 1564 O O . SER B 1 29 ? -3.121 -30.940 -22.279 1.00 43.67 -25 SER B O 1
ATOM 1567 N N . ALA B 1 30 ? -5.157 -29.942 -22.089 1.00 42.11 -24 ALA B N 1
ATOM 1568 C CA . ALA B 1 30 ? -4.632 -28.593 -21.882 1.00 44.11 -24 ALA B CA 1
ATOM 1569 C C . ALA B 1 30 ? -3.981 -28.525 -20.496 1.00 44.28 -24 ALA B C 1
ATOM 1570 O O . ALA B 1 30 ? -4.268 -29.370 -19.633 1.00 42.07 -24 ALA B O 1
ATOM 1580 N N . ASP B 1 32 ? -2.872 -26.958 -16.729 1.00 31.68 -22 ASP B N 1
ATOM 1581 C CA . ASP B 1 32 ? -3.183 -26.082 -15.596 1.00 33.72 -22 ASP B CA 1
ATOM 1582 C C . ASP B 1 32 ? -2.204 -24.896 -15.642 1.00 33.50 -22 ASP B C 1
ATOM 1583 O O . ASP B 1 32 ? -1.053 -25.077 -16.058 1.00 33.76 -22 ASP B O 1
ATOM 1588 N N . PRO B 1 33 ? -2.653 -23.681 -15.246 1.00 34.23 -21 PRO B N 1
ATOM 1589 C CA . PRO B 1 33 ? -1.719 -22.539 -15.347 1.00 33.94 -21 PRO B CA 1
ATOM 1590 C C . PRO B 1 33 ? -0.388 -22.697 -14.589 1.00 37.94 -21 PRO B C 1
ATOM 1591 O O . PRO B 1 33 ? 0.663 -22.338 -15.163 1.00 36.53 -21 PRO B O 1
ATOM 1595 N N . PRO B 1 34 ? -0.409 -23.229 -13.333 1.00 36.87 -20 PRO B N 1
ATOM 1596 C CA . PRO B 1 34 ? 0.902 -23.353 -12.684 1.00 36.36 -20 PRO B CA 1
ATOM 1597 C C . PRO B 1 34 ? 1.811 -24.397 -13.334 1.00 34.08 -20 PRO B C 1
ATOM 1598 O O . PRO B 1 34 ? 3.033 -24.262 -13.274 1.00 35.93 -20 PRO B O 1
ATOM 1602 N N . THR B 1 35 ? 1.225 -25.401 -13.983 1.00 31.93 -19 THR B N 1
ATOM 1603 C CA . THR B 1 35 ? 1.996 -26.412 -14.712 1.00 29.53 -19 THR B CA 1
ATOM 1604 C C . THR B 1 35 ? 2.698 -25.785 -15.923 1.00 32.45 -19 THR B C 1
ATOM 1605 O O . THR B 1 35 ? 3.878 -26.073 -16.197 1.00 30.69 -19 THR B O 1
ATOM 1609 N N . PHE B 1 36 ? 1.973 -24.947 -16.660 1.00 31.17 -18 PHE B N 1
ATOM 1610 C CA . PHE B 1 36 ? 2.583 -24.228 -17.768 1.00 31.82 -18 PHE B CA 1
ATOM 1611 C C . PHE B 1 36 ? 3.733 -23.348 -17.261 1.00 31.29 -18 PHE B C 1
ATOM 1612 O O . PHE B 1 36 ? 4.844 -23.405 -17.780 1.00 31.62 -18 PHE B O 1
ATOM 1620 N N . THR B 1 37 ? 3.459 -22.553 -16.229 1.00 33.00 -17 THR B N 1
ATOM 1621 C CA . THR B 1 37 ? 4.422 -21.569 -15.748 1.00 33.62 -17 THR B CA 1
ATOM 1622 C C . THR B 1 37 ? 5.708 -22.252 -15.273 1.00 33.46 -17 THR B C 1
ATOM 1623 O O . THR B 1 37 ? 6.807 -21.791 -15.577 1.00 34.01 -17 THR B O 1
ATOM 1627 N N . PHE B 1 38 ? 5.557 -23.371 -14.569 1.00 32.08 -16 PHE B N 1
ATOM 1628 C CA . PHE B 1 38 ? 6.692 -24.175 -14.106 1.00 32.88 -16 PHE B CA 1
ATOM 1629 C C . PHE B 1 38 ? 7.493 -24.789 -15.262 1.00 30.17 -16 PHE B C 1
ATOM 1630 O O . PHE B 1 38 ? 8.720 -24.674 -15.321 1.00 28.80 -16 PHE B O 1
ATOM 1638 N N . ASN B 1 39 ? 6.789 -25.442 -16.177 1.00 28.61 -15 ASN B N 1
ATOM 1639 C CA . ASN B 1 39 ? 7.454 -26.156 -17.260 1.00 28.51 -15 ASN B CA 1
ATOM 1640 C C . ASN B 1 39 ? 7.971 -25.319 -18.411 1.00 28.73 -15 ASN B C 1
ATOM 1641 O O . ASN B 1 39 ? 8.896 -25.748 -19.115 1.00 30.79 -15 ASN B O 1
ATOM 1646 N N . PHE B 1 40 ? 7.395 -24.130 -18.610 1.00 28.97 -14 PHE B N 1
ATOM 1647 C CA . PHE B 1 40 ? 7.849 -23.267 -19.715 1.00 28.57 -14 PHE B CA 1
ATOM 1648 C C . PHE B 1 40 ? 8.729 -22.088 -19.301 1.00 29.46 -14 PHE B C 1
ATOM 1649 O O . PHE B 1 40 ? 9.078 -21.249 -20.133 1.00 30.71 -14 PHE B O 1
ATOM 1657 N N . ASN B 1 41 ? 9.100 -22.036 -18.024 1.00 29.55 -13 ASN B N 1
ATOM 1658 C CA . ASN B 1 41 ? 10.060 -21.035 -17.557 1.00 28.52 -13 ASN B CA 1
ATOM 1659 C C . ASN B 1 41 ? 11.348 -21.166 -18.374 1.00 29.01 -13 ASN B C 1
ATOM 1660 O O . ASN B 1 41 ? 11.806 -22.287 -18.630 1.00 30.01 -13 ASN B O 1
ATOM 1665 N N . ASN B 1 42 ? 11.895 -20.035 -18.808 1.00 29.12 -12 ASN B N 1
ATOM 1666 C CA . ASN B 1 42 ? 13.012 -20.057 -19.751 1.00 31.49 -12 ASN B CA 1
ATOM 1667 C C . ASN B 1 42 ? 14.364 -19.614 -19.193 1.00 33.68 -12 ASN B C 1
ATOM 1668 O O . ASN B 1 42 ? 15.220 -19.133 -19.951 1.00 35.35 -12 ASN B O 1
ATOM 1673 N N . GLU B 1 43 ? 14.572 -19.789 -17.882 1.00 33.10 -11 GLU B N 1
ATOM 1674 C CA . GLU B 1 43 ? 15.947 -19.767 -17.343 1.00 35.08 -11 GLU B CA 1
ATOM 1675 C C . GLU B 1 43 ? 16.746 -20.827 -18.096 1.00 33.35 -11 GLU B C 1
ATOM 1676 O O . GLU B 1 43 ? 16.211 -21.901 -18.373 1.00 30.32 -11 GLU B O 1
ATOM 1682 N N . PRO B 1 44 ? 18.023 -20.540 -18.426 1.00 34.25 -10 PRO B N 1
ATOM 1683 C CA . PRO B 1 44 ? 18.829 -21.509 -19.195 1.00 34.14 -10 PRO B CA 1
ATOM 1684 C C . PRO B 1 44 ? 18.989 -22.845 -18.463 1.00 32.85 -10 PRO B C 1
ATOM 1685 O O . PRO B 1 44 ? 18.999 -23.904 -19.096 1.00 35.60 -10 PRO B O 1
ATOM 1689 N N . TRP B 1 45 ? 19.083 -22.790 -17.140 1.00 31.27 -9 TRP B N 1
ATOM 1690 C CA . TRP B 1 45 ? 19.103 -23.991 -16.305 1.00 33.28 -9 TRP B CA 1
ATOM 1691 C C . TRP B 1 45 ? 17.921 -23.962 -15.350 1.00 31.22 -9 TRP B C 1
ATOM 1692 O O . TRP B 1 45 ? 17.681 -22.949 -14.696 1.00 28.75 -9 TRP B O 1
ATOM 1703 N N . VAL B 1 46 ? 17.174 -25.067 -15.296 1.00 31.24 -8 VAL B N 1
ATOM 1704 C CA . VAL B 1 46 ? 16.097 -25.253 -14.328 1.00 30.35 -8 VAL B CA 1
ATOM 1705 C C . VAL B 1 46 ? 16.239 -26.615 -13.646 1.00 32.52 -8 VAL B C 1
ATOM 1706 O O . VAL B 1 46 ? 16.712 -27.582 -14.267 1.00 35.25 -8 VAL B O 1
ATOM 1710 N N . ARG B 1 47 ? 15.836 -26.709 -12.381 1.00 27.61 -7 ARG B N 1
ATOM 1711 C CA . ARG B 1 47 ? 15.839 -28.029 -11.750 1.00 38.52 -7 ARG B CA 1
ATOM 1712 C C . ARG B 1 47 ? 14.436 -28.577 -11.523 1.00 38.84 -7 ARG B C 1
ATOM 1713 O O . ARG B 1 47 ? 13.454 -27.816 -11.423 1.00 34.97 -7 ARG B O 1
ATOM 1721 N N . GLY B 1 48 ? 14.349 -29.903 -11.516 1.00 39.62 -6 GLY B N 1
ATOM 1722 C CA . GLY B 1 48 ? 13.110 -30.606 -11.217 1.00 42.63 -6 GLY B CA 1
ATOM 1723 C C . GLY B 1 48 ? 12.094 -30.643 -12.337 1.00 43.90 -6 GLY B C 1
ATOM 1724 O O . GLY B 1 48 ? 10.930 -30.931 -12.085 1.00 49.74 -6 GLY B O 1
ATOM 1725 N N . ARG B 1 49 ? 12.511 -30.360 -13.572 1.00 38.38 -5 ARG B N 1
ATOM 1726 C CA . ARG B 1 49 ? 11.593 -30.459 -14.711 1.00 36.48 -5 ARG B CA 1
ATOM 1727 C C . ARG B 1 49 ? 11.694 -31.830 -15.384 1.00 42.21 -5 ARG B C 1
ATOM 1728 O O . ARG B 1 49 ? 12.281 -31.960 -16.468 1.00 45.97 -5 ARG B O 1
ATOM 1736 N N . HIS B 1 50 ? 11.095 -32.839 -14.748 1.00 35.66 -4 HIS B N 1
ATOM 1737 C CA . HIS B 1 50 ? 11.218 -34.234 -15.191 1.00 37.54 -4 HIS B CA 1
ATOM 1738 C C . HIS B 1 50 ? 10.434 -34.582 -16.459 1.00 39.87 -4 HIS B C 1
ATOM 1739 O O . HIS B 1 50 ? 10.585 -35.671 -16.997 1.00 45.05 -4 HIS B O 1
ATOM 1746 N N . GLU B 1 51 ? 9.593 -33.666 -16.920 1.00 35.46 -3 GLU B N 1
ATOM 1747 C CA . GLU B 1 51 ? 8.703 -33.904 -18.048 1.00 35.95 -3 GLU B CA 1
ATOM 1748 C C . GLU B 1 51 ? 9.092 -33.018 -19.209 1.00 37.03 -3 GLU B C 1
ATOM 1749 O O . GLU B 1 51 ? 9.729 -31.977 -19.006 1.00 36.92 -3 GLU B O 1
ATOM 1755 N N . THR B 1 52 ? 8.733 -33.447 -20.420 1.00 34.38 -2 THR B N 1
ATOM 1756 C CA . THR B 1 52 ? 8.803 -32.584 -21.594 1.00 36.59 -2 THR B CA 1
ATOM 1757 C C . THR B 1 52 ? 7.391 -32.360 -22.108 1.00 38.87 -2 THR B C 1
ATOM 1758 O O . THR B 1 52 ? 6.656 -33.320 -22.364 1.00 40.18 -2 THR B O 1
ATOM 1762 N N . TYR B 1 53 ? 7.008 -31.090 -22.229 1.00 35.60 -1 TYR B N 1
ATOM 1763 C CA . TYR B 1 53 ? 5.712 -30.734 -22.801 1.00 35.62 -1 TYR B CA 1
ATOM 1764 C C . TYR B 1 53 ? 5.911 -30.219 -24.204 1.00 36.63 -1 TYR B C 1
ATOM 1765 O O . TYR B 1 53 ? 6.855 -29.486 -24.511 1.00 40.05 -1 TYR B O 1
ATOM 1774 N N . LEU B 1 54 ? 5.026 -30.784 -25.124 1.00 31.45 218 LEU B N 1
ATOM 1775 C CA . LEU B 1 54 ? 5.086 -30.493 -26.551 1.00 33.49 218 LEU B CA 1
ATOM 1776 C C . LEU B 1 54 ? 3.723 -30.064 -27.085 1.00 36.40 218 LEU B C 1
ATOM 1777 O O . LEU B 1 54 ? 2.885 -30.902 -27.418 1.00 37.07 218 LEU B O 1
ATOM 1782 N N . CYS B 1 55 ? 3.509 -28.755 -27.163 1.00 35.40 219 CYS B N 1
ATOM 1783 C CA . CYS B 1 55 ? 2.245 -28.212 -27.657 1.00 37.35 219 CYS B CA 1
ATOM 1784 C C . CYS B 1 55 ? 2.366 -28.160 -29.168 1.00 38.35 219 CYS B C 1
ATOM 1785 O O . CYS B 1 55 ? 3.466 -27.962 -29.692 1.00 36.72 219 CYS B O 1
ATOM 1788 N N . PHE B 1 56 ? 1.259 -28.351 -29.881 1.00 35.06 220 PHE B N 1
ATOM 1789 C CA . PHE B 1 56 ? 1.315 -28.238 -31.337 1.00 32.46 220 PHE B CA 1
ATOM 1790 C C . PHE B 1 56 ? 0.107 -27.580 -31.962 1.00 35.82 220 PHE B C 1
ATOM 1791 O O . PHE B 1 56 ? -0.995 -27.614 -31.395 1.00 37.47 220 PHE B O 1
ATOM 1799 N N . THR B 1 57 ? 0.331 -27.016 -33.153 1.00 36.62 221 THR B N 1
ATOM 1800 C CA . THR B 1 57 ? -0.726 -26.639 -34.079 1.00 37.66 221 THR B CA 1
ATOM 1801 C C . THR B 1 57 ? -0.386 -27.268 -35.427 1.00 39.82 221 THR B C 1
ATOM 1802 O O . THR B 1 57 ? 0.775 -27.562 -35.728 1.00 39.51 221 THR B O 1
ATOM 1814 N N . GLU B 1 59 ? -1.767 -27.053 -39.571 1.00 43.47 223 GLU B N 1
ATOM 1815 C CA . GLU B 1 59 ? -2.625 -26.641 -40.656 1.00 47.21 223 GLU B CA 1
ATOM 1816 C C . GLU B 1 59 ? -2.656 -27.773 -41.678 1.00 50.10 223 GLU B C 1
ATOM 1817 O O . GLU B 1 59 ? -1.608 -28.211 -42.173 1.00 48.00 223 GLU B O 1
ATOM 1823 N N . VAL B 1 60 ? -3.863 -28.246 -41.972 1.00 49.41 224 VAL B N 1
ATOM 1824 C CA . VAL B 1 60 ? -4.059 -29.388 -42.857 1.00 50.20 224 VAL B CA 1
ATOM 1825 C C . VAL B 1 60 ? -4.658 -28.885 -44.168 1.00 51.06 224 VAL B C 1
ATOM 1826 O O . VAL B 1 60 ? -5.779 -28.354 -44.193 1.00 50.29 224 VAL B O 1
ATOM 1830 N N . VAL B 1 61 ? -3.887 -29.044 -45.246 1.00 49.82 225 VAL B N 1
ATOM 1831 C CA . VAL B 1 61 ? -4.270 -28.552 -46.572 1.00 53.56 225 VAL B CA 1
ATOM 1832 C C . VAL B 1 61 ? -4.397 -29.699 -47.582 1.00 53.21 225 VAL B C 1
ATOM 1833 O O . VAL B 1 61 ? -3.435 -30.423 -47.870 1.00 50.39 225 VAL B O 1
ATOM 1837 N N . LYS B 1 62 ? -5.602 -29.842 -48.115 1.00 56.46 226 LYS B N 1
ATOM 1838 C CA . LYS B 1 62 ? -5.904 -30.874 -49.095 1.00 56.98 226 LYS B CA 1
ATOM 1839 C C . LYS B 1 62 ? -6.821 -30.262 -50.137 1.00 58.08 226 LYS B C 1
ATOM 1840 O O . LYS B 1 62 ? -7.840 -29.662 -49.788 1.00 59.49 226 LYS B O 1
ATOM 1846 N N . HIS B 1 63 ? -6.457 -30.412 -51.409 1.00 60.01 227 HIS B N 1
ATOM 1847 C CA . HIS B 1 63 ? -7.210 -29.802 -52.501 1.00 66.09 227 HIS B CA 1
ATOM 1848 C C . HIS B 1 63 ? -8.628 -30.337 -52.583 1.00 66.02 227 HIS B C 1
ATOM 1849 O O . HIS B 1 63 ? -8.872 -31.506 -52.263 1.00 63.43 227 HIS B O 1
ATOM 1856 N N . HIS B 1 64 ? -9.549 -29.456 -52.985 1.00 60.48 228 HIS B N 1
ATOM 1857 C CA . HIS B 1 64 ? -11.002 -29.716 -53.032 1.00 68.19 228 HIS B CA 1
ATOM 1858 C C . HIS B 1 64 ? -11.629 -29.894 -51.639 1.00 72.56 228 HIS B C 1
ATOM 1859 O O . HIS B 1 64 ? -12.794 -30.289 -51.501 1.00 70.85 228 HIS B O 1
ATOM 1866 N N . SER B 1 65 ? -10.843 -29.595 -50.613 1.00 72.99 229 SER B N 1
ATOM 1867 C CA . SER B 1 65 ? -11.314 -29.615 -49.246 1.00 72.81 229 SER B CA 1
ATOM 1868 C C . SER B 1 65 ? -10.928 -28.285 -48.594 1.00 70.10 229 SER B C 1
ATOM 1869 O O . SER B 1 65 ? -9.891 -27.712 -48.935 1.00 67.56 229 SER B O 1
ATOM 1872 N N . PRO B 1 66 ? -11.777 -27.770 -47.682 1.00 73.83 230 PRO B N 1
ATOM 1873 C CA . PRO B 1 66 ? -11.374 -26.572 -46.950 1.00 75.29 230 PRO B CA 1
ATOM 1874 C C . PRO B 1 66 ? -10.196 -26.867 -46.027 1.00 71.48 230 PRO B C 1
ATOM 1875 O O . PRO B 1 66 ? -10.088 -27.974 -45.495 1.00 64.99 230 PRO B O 1
ATOM 1879 N N . VAL B 1 67 ? -9.318 -25.884 -45.872 1.00 74.12 231 VAL B N 1
ATOM 1880 C CA . VAL B 1 67 ? -8.211 -25.954 -44.922 1.00 78.15 231 VAL B CA 1
ATOM 1881 C C . VAL B 1 67 ? -8.750 -26.242 -43.510 1.00 73.29 231 VAL B C 1
ATOM 1882 O O . VAL B 1 67 ? -9.763 -25.667 -43.087 1.00 69.38 231 VAL B O 1
ATOM 1886 N N . SER B 1 68 ? -8.097 -27.175 -42.819 1.00 60.93 232 SER B N 1
ATOM 1887 C CA . SER B 1 68 ? -8.488 -27.557 -41.464 1.00 57.51 232 SER B CA 1
ATOM 1888 C C . SER B 1 68 ? -7.309 -27.469 -40.487 1.00 56.32 232 SER B C 1
ATOM 1889 O O . SER B 1 68 ? -6.140 -27.431 -40.900 1.00 52.05 232 SER B O 1
ATOM 1892 N N . TRP B 1 69 ? -7.635 -27.433 -39.196 1.00 56.05 233 TRP B N 1
ATOM 1893 C CA . TRP B 1 69 ? -6.651 -27.243 -38.132 1.00 54.34 233 TRP B CA 1
ATOM 1894 C C . TRP B 1 69 ? -6.807 -28.281 -37.035 1.00 53.54 233 TRP B C 1
ATOM 1895 O O . TRP B 1 69 ? -7.912 -28.749 -36.759 1.00 55.67 233 TRP B O 1
ATOM 1906 N N . LYS B 1 70 ? -5.678 -28.646 -36.435 1.00 48.66 234 LYS B N 1
ATOM 1907 C CA . LYS B 1 70 ? -5.622 -29.509 -35.258 1.00 48.71 234 LYS B CA 1
ATOM 1908 C C . LYS B 1 70 ? -4.633 -28.883 -34.270 1.00 49.30 234 LYS B C 1
ATOM 1909 O O . LYS B 1 70 ? -3.684 -28.191 -34.676 1.00 44.95 234 LYS B O 1
ATOM 1915 N N . ARG B 1 71 ? -4.873 -29.101 -32.979 1.00 47.55 235 ARG B N 1
ATOM 1916 C CA . ARG B 1 71 ? -3.948 -28.643 -31.941 1.00 45.84 235 ARG B CA 1
ATOM 1917 C C . ARG B 1 71 ? -4.007 -29.576 -30.742 1.00 46.30 235 ARG B C 1
ATOM 1918 O O . ARG B 1 71 ? -4.960 -30.357 -30.593 1.00 44.37 235 ARG B O 1
ATOM 1926 N N . GLY B 1 72 ? -2.983 -29.498 -29.898 1.00 44.62 236 GLY B N 1
ATOM 1927 C CA . GLY B 1 72 ? -2.988 -30.240 -28.650 1.00 43.81 236 GLY B CA 1
ATOM 1928 C C . GLY B 1 72 ? -1.665 -30.264 -27.925 1.00 43.40 236 GLY B C 1
ATOM 1929 O O . GLY B 1 72 ? -0.773 -29.454 -28.202 1.00 40.33 236 GLY B O 1
ATOM 1930 N N . VAL B 1 73 ? -1.561 -31.197 -26.983 1.00 39.17 237 VAL B N 1
ATOM 1931 C CA . VAL B 1 73 ? -0.428 -31.277 -26.063 1.00 43.12 237 VAL B CA 1
ATOM 1932 C C . VAL B 1 73 ? -0.019 -32.735 -25.917 1.00 43.97 237 VAL B C 1
ATOM 1933 O O . VAL B 1 73 ? -0.856 -33.600 -25.657 1.00 39.23 237 VAL B O 1
ATOM 1937 N N . PHE B 1 74 ? 1.265 -33.003 -26.112 1.00 40.49 238 PHE B N 1
ATOM 1938 C CA . PHE B 1 74 ? 1.824 -34.314 -25.800 1.00 42.32 238 PHE B CA 1
ATOM 1939 C C . PHE B 1 74 ? 2.818 -34.134 -24.673 1.00 43.55 238 PHE B C 1
ATOM 1940 O O . PHE B 1 74 ? 3.374 -33.053 -24.503 1.00 38.39 238 PHE B O 1
ATOM 1948 N N . ARG B 1 75 ? 3.013 -35.192 -23.895 1.00 50.39 239 ARG B N 1
ATOM 1949 C CA . ARG B 1 75 ? 4.115 -35.291 -22.939 1.00 52.55 239 ARG B CA 1
ATOM 1950 C C . ARG B 1 75 ? 4.716 -36.702 -23.005 1.00 52.03 239 ARG B C 1
ATOM 1951 O O . ARG B 1 75 ? 4.237 -37.534 -23.779 1.00 52.72 239 ARG B O 1
ATOM 1959 N N . ASN B 1 76 ? 5.771 -36.961 -22.228 1.00 51.27 240 ASN B N 1
ATOM 1960 C CA . ASN B 1 76 ? 6.362 -38.308 -22.156 1.00 55.22 240 ASN B CA 1
ATOM 1961 C C . ASN B 1 76 ? 5.389 -39.361 -21.647 1.00 63.51 240 ASN B C 1
ATOM 1962 O O . ASN B 1 76 ? 4.583 -39.095 -20.742 1.00 66.18 240 ASN B O 1
ATOM 1967 N N . GLN B 1 77 ? 5.468 -40.542 -22.258 1.00 66.99 241 GLN B N 1
ATOM 1968 C CA . GLN B 1 77 ? 4.828 -41.748 -21.760 1.00 67.75 241 GLN B CA 1
ATOM 1969 C C . GLN B 1 77 ? 5.846 -42.470 -20.878 1.00 74.00 241 GLN B C 1
ATOM 1970 O O . GLN B 1 77 ? 7.024 -42.585 -21.233 1.00 66.37 241 GLN B O 1
ATOM 1972 N N . VAL B 1 78 ? 5.383 -42.948 -19.728 1.00 74.81 242 VAL B N 1
ATOM 1973 C CA . VAL B 1 78 ? 6.266 -43.433 -18.658 1.00 80.49 242 VAL B CA 1
ATOM 1974 C C . VAL B 1 78 ? 6.215 -44.961 -18.481 1.00 87.37 242 VAL B C 1
ATOM 1975 O O . VAL B 1 78 ? 7.111 -45.557 -17.867 1.00 84.35 242 VAL B O 1
ATOM 1979 N N . ASP B 1 79 ? 5.182 -45.578 -19.056 1.00 92.45 243 ASP B N 1
ATOM 1980 C CA . ASP B 1 79 ? 4.967 -47.027 -19.008 1.00 102.89 243 ASP B CA 1
ATOM 1981 C C . ASP B 1 79 ? 6.247 -47.791 -19.371 1.00 100.57 243 ASP B C 1
ATOM 1982 O O . ASP B 1 79 ? 6.760 -47.611 -20.476 1.00 90.51 243 ASP B O 1
ATOM 1987 N N . PRO B 1 80 ? 6.771 -48.629 -18.439 1.00 105.45 244 PRO B N 1
ATOM 1988 C CA . PRO B 1 80 ? 8.040 -49.363 -18.640 1.00 108.59 244 PRO B CA 1
ATOM 1989 C C . PRO B 1 80 ? 8.054 -50.264 -19.878 1.00 115.67 244 PRO B C 1
ATOM 1990 O O . PRO B 1 80 ? 9.130 -50.632 -20.357 1.00 115.04 244 PRO B O 1
ATOM 1994 N N . GLU B 1 81 ? 6.866 -50.609 -20.376 1.00 119.49 245 GLU B N 1
ATOM 1995 C CA . GLU B 1 81 ? 6.711 -51.330 -21.634 1.00 119.81 245 GLU B CA 1
ATOM 1996 C C . GLU B 1 81 ? 6.648 -50.369 -22.829 1.00 120.38 245 GLU B C 1
ATOM 1997 O O . GLU B 1 81 ? 7.473 -50.467 -23.741 1.00 131.58 245 GLU B O 1
ATOM 1999 N N . THR B 1 82 ? 5.692 -49.436 -22.804 1.00 114.32 246 THR B N 1
ATOM 2000 C CA . THR B 1 82 ? 5.408 -48.561 -23.952 1.00 109.08 246 THR B CA 1
ATOM 2001 C C . THR B 1 82 ? 5.784 -47.085 -23.737 1.00 108.68 246 THR B C 1
ATOM 2002 O O . THR B 1 82 ? 5.042 -46.177 -24.138 1.00 108.66 246 THR B O 1
ATOM 2004 N N . HIS B 1 83 ? 6.941 -46.848 -23.117 1.00 107.98 247 HIS B N 1
ATOM 2005 C CA . HIS B 1 83 ? 7.441 -45.484 -22.905 1.00 99.42 247 HIS B CA 1
ATOM 2006 C C . HIS B 1 83 ? 7.969 -44.866 -24.195 1.00 86.95 247 HIS B C 1
ATOM 2007 O O . HIS B 1 83 ? 8.591 -45.548 -25.021 1.00 83.61 247 HIS B O 1
ATOM 2014 N N . CYS B 1 84 ? 7.787 -43.554 -24.334 1.00 67.76 248 CYS B N 1
ATOM 2015 C CA . CYS B 1 84 ? 8.265 -42.824 -25.508 1.00 65.71 248 CYS B CA 1
ATOM 2016 C C . CYS B 1 84 ? 8.242 -41.309 -25.280 1.00 57.53 248 CYS B C 1
ATOM 2017 O O . CYS B 1 84 ? 7.211 -40.754 -24.900 1.00 56.42 248 CYS B O 1
ATOM 2020 N N . HIS B 1 85 ? 9.373 -40.643 -25.510 1.00 53.25 249 HIS B N 1
ATOM 2021 C CA . HIS B 1 85 ? 9.442 -39.201 -25.323 1.00 51.96 249 HIS B CA 1
ATOM 2022 C C . HIS B 1 85 ? 8.298 -38.554 -26.101 1.00 49.91 249 HIS B C 1
ATOM 2023 O O . HIS B 1 85 ? 7.794 -39.137 -27.080 1.00 49.08 249 HIS B O 1
ATOM 2030 N N . ALA B 1 86 ? 7.887 -37.368 -25.647 1.00 46.66 250 ALA B N 1
ATOM 2031 C CA . ALA B 1 86 ? 6.772 -36.606 -26.236 1.00 46.52 250 ALA B CA 1
ATOM 2032 C C . ALA B 1 86 ? 6.850 -36.479 -27.759 1.00 44.49 250 ALA B C 1
ATOM 2033 O O . ALA B 1 86 ? 5.835 -36.608 -28.449 1.00 43.52 250 ALA B O 1
ATOM 2035 N N . GLU B 1 87 ? 8.060 -36.236 -28.263 1.00 40.87 251 GLU B N 1
ATOM 2036 C CA . GLU B 1 87 ? 8.322 -36.027 -29.689 1.00 40.60 251 GLU B CA 1
ATOM 2037 C C . GLU B 1 87 ? 7.967 -37.291 -30.467 1.00 45.87 251 GLU B C 1
ATOM 2038 O O . GLU B 1 87 ? 7.268 -37.233 -31.486 1.00 46.93 251 GLU B O 1
ATOM 2044 N N . ARG B 1 88 ? 8.449 -38.424 -29.960 1.00 47.36 252 ARG B N 1
ATOM 2045 C CA . ARG B 1 88 ? 8.152 -39.727 -30.509 1.00 47.73 252 ARG B CA 1
ATOM 2046 C C . ARG B 1 88 ? 6.667 -40.036 -30.416 1.00 49.13 252 ARG B C 1
ATOM 2047 O O . ARG B 1 88 ? 6.103 -40.602 -31.350 1.00 49.54 252 ARG B O 1
ATOM 2055 N N . CYS B 1 89 ? 6.034 -39.670 -29.299 1.00 48.31 253 CYS B N 1
ATOM 2056 C CA . CYS B 1 89 ? 4.602 -39.930 -29.150 1.00 54.32 253 CYS B CA 1
ATOM 2057 C C . CYS B 1 89 ? 3.8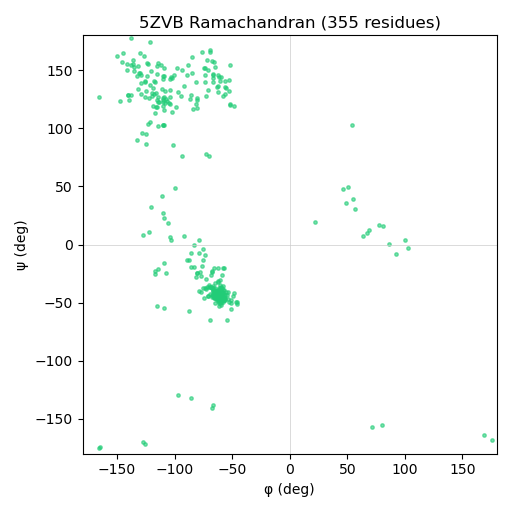07 -39.083 -30.171 1.00 47.77 253 CYS B C 1
ATOM 2058 O O . CYS B 1 89 ? 2.815 -39.556 -30.726 1.00 49.44 253 CYS B O 1
ATOM 2061 N N . PHE B 1 90 ? 4.270 -37.863 -30.449 1.00 44.19 254 PHE B N 1
ATOM 2062 C CA . PHE B 1 90 ? 3.658 -37.047 -31.503 1.00 41.68 254 PHE B CA 1
ATOM 2063 C C . PHE B 1 90 ? 3.771 -37.750 -32.851 1.00 44.42 254 PHE B C 1
ATOM 2064 O O . PHE B 1 90 ? 2.783 -37.850 -33.592 1.00 46.79 254 PHE B O 1
ATOM 2072 N N . LEU B 1 91 ? 4.976 -38.236 -33.150 1.00 43.80 255 LEU B N 1
ATOM 2073 C CA . LEU B 1 91 ? 5.266 -38.889 -34.420 1.00 49.20 255 LEU B CA 1
ATOM 2074 C C . LEU B 1 91 ? 4.395 -40.104 -34.644 1.00 53.26 255 LEU B C 1
ATOM 2075 O O . LEU B 1 91 ? 3.857 -40.272 -35.733 1.00 53.57 255 LEU B O 1
ATOM 2080 N N . SER B 1 92 ? 4.231 -40.921 -33.602 1.00 54.97 256 SER B N 1
ATOM 2081 C CA . SER B 1 92 ? 3.438 -42.140 -33.699 1.00 59.46 256 SER B CA 1
ATOM 2082 C C . SER B 1 92 ? 1.967 -41.839 -33.972 1.00 57.39 256 SER B C 1
ATOM 2083 O O . SER B 1 92 ? 1.370 -42.455 -34.852 1.00 57.81 256 SER B O 1
ATOM 2086 N N . TRP B 1 93 ? 1.408 -40.879 -33.234 1.00 53.73 257 TRP B N 1
ATOM 2087 C CA . TRP B 1 93 ? 0.027 -40.443 -33.421 1.00 53.95 257 TRP B CA 1
ATOM 2088 C C . TRP B 1 93 ? -0.205 -39.874 -34.816 1.00 54.15 257 TRP B C 1
ATOM 2089 O O . TRP B 1 93 ? -1.206 -40.193 -35.460 1.00 57.79 257 TRP B O 1
ATOM 2100 N N . PHE B 1 94 ? 0.726 -39.036 -35.266 1.00 50.34 258 PHE B N 1
ATOM 2101 C CA . PHE B 1 94 ? 0.641 -38.403 -36.574 1.00 49.19 258 PHE B CA 1
ATOM 2102 C C . PHE B 1 94 ? 0.649 -39.441 -37.705 1.00 54.24 258 PHE B C 1
ATOM 2103 O O . PHE B 1 94 ? -0.254 -39.437 -38.547 1.00 56.00 258 PHE B O 1
ATOM 2111 N N . CYS B 1 95 ? 1.650 -40.328 -37.699 1.00 57.99 259 CYS B N 1
ATOM 2112 C CA . CYS B 1 95 ? 1.794 -41.402 -38.704 1.00 61.65 259 CYS B CA 1
ATOM 2113 C C . CYS B 1 95 ? 0.641 -42.398 -38.727 1.00 65.52 259 CYS B C 1
ATOM 2114 O O . CYS B 1 95 ? 0.174 -42.781 -39.803 1.00 70.64 259 CYS B O 1
ATOM 2117 N N . ASP B 1 96 ? 0.198 -42.823 -37.545 1.00 60.71 260 ASP B N 1
ATOM 2118 C CA . ASP B 1 96 ? -0.845 -43.838 -37.429 1.00 64.90 260 ASP B CA 1
ATOM 2119 C C . ASP B 1 96 ? -2.244 -43.320 -37.752 1.00 65.45 260 ASP B C 1
ATOM 2120 O O . ASP B 1 96 ? -2.980 -43.967 -38.497 1.00 70.62 260 ASP B O 1
ATOM 2125 N N . ASP B 1 97 ? -2.598 -42.153 -37.214 1.00 62.37 261 ASP B N 1
ATOM 2126 C CA . ASP B 1 97 ? -3.991 -41.688 -37.225 1.00 69.58 261 ASP B CA 1
ATOM 2127 C C . ASP B 1 97 ? -4.313 -40.531 -38.174 1.00 66.92 261 ASP B C 1
ATOM 2128 O O . ASP B 1 97 ? -5.467 -40.367 -38.573 1.00 75.08 261 ASP B O 1
ATOM 2133 N N . ILE B 1 98 ? -3.312 -39.728 -38.522 1.00 61.46 262 ILE B N 1
ATOM 2134 C CA . ILE B 1 98 ? -3.564 -38.461 -39.211 1.00 57.51 262 ILE B CA 1
ATOM 2135 C C . ILE B 1 98 ? -3.121 -38.491 -40.666 1.00 60.59 262 ILE B C 1
ATOM 2136 O O . ILE B 1 98 ? -3.916 -38.195 -41.565 1.00 59.02 262 ILE B O 1
ATOM 2141 N N . LEU B 1 99 ? -1.853 -38.847 -40.873 1.00 62.82 263 LEU B N 1
ATOM 2142 C CA . LEU B 1 99 ? -1.192 -38.766 -42.173 1.00 63.52 263 LEU B CA 1
ATOM 2143 C C . LEU B 1 99 ? -1.985 -39.447 -43.293 1.00 62.56 263 LEU B C 1
ATOM 2144 O O . LEU B 1 99 ? -2.274 -40.648 -43.230 1.00 59.52 263 LEU B O 1
ATOM 2149 N N . SER B 1 100 ? -2.346 -38.647 -44.294 1.00 66.47 264 SER B N 1
ATOM 2150 C CA . SER B 1 100 ? -3.124 -39.094 -45.455 1.00 71.23 264 SER B CA 1
ATOM 2151 C C . SER B 1 100 ? -2.336 -38.792 -46.739 1.00 75.99 264 SER B C 1
ATOM 2152 O O . SER B 1 100 ? -1.497 -37.886 -46.729 1.00 72.03 264 SER B O 1
ATOM 2155 N N . PRO B 1 101 ? -2.596 -39.544 -47.842 1.00 82.76 265 PRO B N 1
ATOM 2156 C CA . PRO B 1 101 ? -1.724 -39.470 -49.034 1.00 82.61 265 PRO B CA 1
ATOM 2157 C C . PRO B 1 101 ? -1.457 -38.092 -49.682 1.00 77.90 265 PRO B C 1
ATOM 2158 O O . PRO B 1 101 ? -0.313 -37.622 -49.649 1.00 88.57 265 PRO B O 1
ATOM 2162 N N . ASN B 1 102 ? -2.489 -37.456 -50.235 1.00 61.42 266 ASN B N 1
ATOM 2163 C CA . ASN B 1 102 ? -2.326 -36.240 -51.037 1.00 61.15 266 ASN B CA 1
ATOM 2164 C C . ASN B 1 102 ? -2.650 -34.992 -50.216 1.00 55.06 266 ASN B C 1
ATOM 2165 O O . ASN B 1 102 ? -3.408 -34.130 -50.655 1.00 58.27 266 ASN B O 1
ATOM 2170 N N . THR B 1 103 ? -2.067 -34.912 -49.023 1.00 52.30 267 THR B N 1
ATOM 2171 C CA . THR B 1 103 ? -2.327 -33.831 -48.082 1.00 56.15 267 THR B CA 1
ATOM 2172 C C . THR B 1 103 ? -0.998 -33.176 -47.682 1.00 56.08 267 THR B C 1
ATOM 2173 O O . THR B 1 103 ? 0.009 -33.878 -47.524 1.00 51.19 267 THR B O 1
ATOM 2177 N N . ASN B 1 104 ? -1.000 -31.842 -47.550 1.00 53.02 268 ASN B N 1
ATOM 2178 C CA . ASN B 1 104 ? 0.124 -31.099 -46.982 1.00 54.80 268 ASN B CA 1
ATOM 2179 C C . ASN B 1 104 ? -0.147 -30.660 -45.552 1.00 57.78 268 ASN B C 1
ATOM 2180 O O . ASN B 1 104 ? -1.282 -30.295 -45.211 1.00 61.24 268 ASN B O 1
ATOM 2185 N N . TYR B 1 105 ? 0.909 -30.667 -44.736 1.00 47.69 269 TYR B N 1
ATOM 2186 C CA . TYR B 1 105 ? 0.803 -30.389 -43.307 1.00 44.65 269 TYR B CA 1
ATOM 2187 C C . TYR B 1 105 ? 1.809 -29.330 -42.883 1.00 44.75 269 TYR B C 1
ATOM 2188 O O . TYR B 1 105 ? 3.005 -29.416 -43.190 1.00 50.46 269 TYR B O 1
ATOM 2197 N N . GLU B 1 106 ? 1.300 -28.326 -42.182 1.00 51.15 270 GLU B N 1
ATOM 2198 C CA . GLU B 1 106 ? 2.114 -27.252 -41.654 1.00 47.24 270 GLU B CA 1
ATOM 2199 C C . GLU B 1 106 ? 2.056 -27.349 -40.140 1.00 43.57 270 GLU B C 1
ATOM 2200 O O . GLU B 1 106 ? 1.064 -26.957 -39.525 1.00 42.52 270 GLU B O 1
ATOM 2206 N N . VAL B 1 107 ? 3.117 -27.889 -39.547 1.00 43.09 271 VAL B N 1
ATOM 2207 C CA . VAL B 1 107 ? 3.128 -28.232 -38.121 1.00 41.21 271 VAL B CA 1
ATOM 2208 C C . VAL B 1 107 ? 4.025 -27.283 -37.322 1.00 42.33 271 VAL B C 1
ATOM 2209 O O . VAL B 1 107 ? 5.160 -27.005 -37.718 1.00 40.48 271 VAL B O 1
ATOM 2213 N N . THR B 1 108 ? 3.498 -26.785 -36.205 1.00 39.56 272 THR B N 1
ATOM 2214 C CA . THR B 1 108 ? 4.285 -25.995 -35.256 1.00 38.16 272 THR B CA 1
ATOM 2215 C C . THR B 1 108 ? 4.306 -26.689 -33.891 1.00 38.48 272 THR B C 1
ATOM 2216 O O . THR B 1 108 ? 3.246 -27.041 -33.354 1.00 37.96 272 THR B O 1
ATOM 2220 N N . TRP B 1 109 ? 5.509 -26.891 -33.350 1.00 35.82 273 TRP B N 1
ATOM 2221 C CA . TRP B 1 109 ? 5.682 -27.345 -31.971 1.00 35.65 273 TRP B CA 1
ATOM 2222 C C . TRP B 1 109 ? 6.114 -26.216 -31.056 1.00 37.26 273 TRP B C 1
ATOM 2223 O O . TRP B 1 109 ? 6.935 -25.377 -31.434 1.00 36.44 273 TRP B O 1
ATOM 2234 N N . TYR B 1 110 ? 5.580 -26.239 -29.840 1.00 35.91 274 TYR B N 1
ATOM 2235 C CA . TYR B 1 110 ? 6.074 -25.424 -28.748 1.00 32.98 274 TYR B CA 1
ATOM 2236 C C . TYR B 1 110 ? 6.466 -26.380 -27.632 1.00 34.81 274 TYR B C 1
ATOM 2237 O O . TYR B 1 110 ? 5.608 -26.973 -26.949 1.00 34.01 274 TYR B O 1
ATOM 2246 N N . THR B 1 111 ? 7.770 -26.555 -27.469 1.00 32.14 275 THR B N 1
ATOM 2247 C CA . THR B 1 111 ? 8.293 -27.539 -26.529 1.00 33.35 275 THR B CA 1
ATOM 2248 C C . THR B 1 111 ? 8.965 -26.878 -25.323 1.00 33.60 275 THR B C 1
ATOM 2249 O O . THR B 1 111 ? 9.650 -25.855 -25.458 1.00 31.36 275 THR B O 1
ATOM 2253 N N . SER B 1 112 ? 8.777 -27.475 -24.155 1.00 34.41 276 SER B N 1
ATOM 2254 C CA . SER B 1 112 ? 9.397 -26.957 -22.933 1.00 35.27 276 SER B CA 1
ATOM 2255 C C . SER B 1 112 ? 10.918 -27.207 -22.915 1.00 31.51 276 SER B C 1
ATOM 2256 O O . SER B 1 112 ? 11.677 -26.368 -22.455 1.00 31.73 276 SER B O 1
ATOM 2259 N N . TRP B 1 113 ? 11.342 -28.354 -23.441 1.00 33.20 277 TRP B N 1
ATOM 2260 C CA . TRP B 1 113 ? 12.759 -28.707 -23.605 1.00 31.87 277 TRP B CA 1
ATOM 2261 C C . TRP B 1 113 ? 12.994 -29.026 -25.083 1.00 35.75 277 TRP B C 1
ATOM 2262 O O . TRP B 1 113 ? 12.108 -29.601 -25.736 1.00 37.05 277 TRP B O 1
ATOM 2273 N N . SER B 1 114 ? 14.173 -28.684 -25.616 1.00 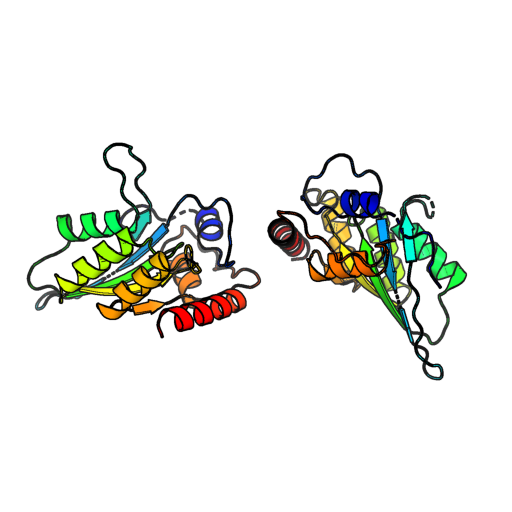34.74 278 SER B N 1
ATOM 2274 C CA . SER B 1 114 ? 14.537 -29.092 -26.972 1.00 38.49 278 SER B CA 1
ATOM 2275 C C . SER B 1 114 ? 14.827 -30.613 -27.002 1.00 39.38 278 SER B C 1
ATOM 2276 O O . SER B 1 114 ? 15.100 -31.205 -25.956 1.00 39.19 278 SER B O 1
ATOM 2279 N N . PRO B 1 115 ? 14.753 -31.250 -28.190 1.00 39.06 279 PRO B N 1
ATOM 2280 C CA . PRO B 1 115 ? 14.802 -32.722 -28.238 1.00 40.05 279 PRO B CA 1
ATOM 2281 C C . PRO B 1 115 ? 16.172 -33.332 -27.916 1.00 45.14 279 PRO B C 1
ATOM 2282 O O . PRO B 1 115 ? 17.195 -32.702 -28.177 1.00 43.16 279 PRO B O 1
ATOM 2286 N N . CYS B 1 116 ? 16.170 -34.544 -27.348 1.00 45.03 280 CYS B N 1
ATOM 2287 C CA . CYS B 1 116 ? 17.381 -35.373 -27.205 1.00 51.47 280 CYS B CA 1
ATOM 2288 C C . CYS B 1 116 ? 17.867 -35.870 -28.588 1.00 53.60 280 CYS B C 1
ATOM 2289 O O . CYS B 1 116 ? 17.107 -35.766 -29.562 1.00 47.37 280 CYS B O 1
ATOM 2292 N N . PRO B 1 117 ? 19.126 -36.394 -28.690 1.00 52.03 281 PRO B N 1
ATOM 2293 C CA . PRO B 1 117 ? 19.632 -36.839 -30.003 1.00 56.08 281 PRO B CA 1
ATOM 2294 C C . PRO B 1 117 ? 18.809 -37.934 -30.686 1.00 53.03 281 PRO B C 1
ATOM 2295 O O . PRO B 1 117 ? 18.654 -37.894 -31.903 1.00 52.70 281 PRO B O 1
ATOM 2299 N N . GLU B 1 118 ? 18.284 -38.887 -29.917 1.00 51.94 282 GLU B N 1
ATOM 2300 C CA . GLU B 1 118 ? 17.453 -39.961 -30.488 1.00 57.24 282 GLU B CA 1
ATOM 2301 C C . GLU B 1 118 ? 16.148 -39.398 -31.066 1.00 53.91 282 GLU B C 1
ATOM 2302 O O . GLU B 1 118 ? 15.767 -39.732 -32.189 1.00 54.17 282 GLU B O 1
ATOM 2308 N N . CYS B 1 119 ? 15.488 -38.526 -30.305 1.00 52.83 283 CYS B N 1
ATOM 2309 C CA . CYS B 1 119 ? 14.258 -37.862 -30.761 1.00 48.21 283 CYS B CA 1
ATOM 2310 C C . CYS B 1 119 ? 14.513 -36.978 -31.981 1.00 47.47 283 CYS B C 1
ATOM 2311 O O . CYS B 1 119 ? 13.766 -37.040 -32.963 1.00 43.62 283 CYS B O 1
ATOM 2314 N N . ALA B 1 120 ? 15.582 -36.185 -31.932 1.00 47.78 284 ALA B N 1
ATOM 2315 C CA . ALA B 1 120 ? 15.963 -35.353 -33.072 1.00 48.47 284 ALA B CA 1
ATOM 2316 C C . ALA B 1 120 ? 16.200 -36.213 -34.313 1.00 51.76 284 ALA B C 1
ATOM 2317 O O . ALA B 1 120 ? 15.713 -35.880 -35.391 1.00 51.51 284 ALA B O 1
ATOM 2319 N N . GLY B 1 121 ? 16.920 -37.325 -34.135 1.00 49.52 285 GLY B N 1
ATOM 2320 C CA . GLY B 1 121 ? 17.189 -38.287 -35.204 1.00 50.98 285 GLY B CA 1
ATOM 2321 C C . GLY B 1 121 ? 15.940 -38.854 -35.849 1.00 53.80 285 GLY B C 1
ATOM 2322 O O . GLY B 1 121 ? 15.854 -38.919 -37.077 1.00 59.40 285 GLY B O 1
ATOM 2323 N N . GLU B 1 122 ? 14.974 -39.256 -35.024 1.00 51.26 286 GLU B N 1
ATOM 2324 C CA . GLU B 1 122 ? 13.705 -39.792 -35.522 1.00 52.61 286 GLU B CA 1
ATOM 2325 C C . GLU B 1 122 ? 12.878 -38.729 -36.247 1.00 50.49 286 GLU B C 1
ATOM 2326 O O . GLU B 1 122 ? 12.328 -38.994 -37.318 1.00 50.29 286 GLU B O 1
ATOM 2332 N N . VAL B 1 123 ? 12.815 -37.525 -35.679 1.00 46.56 287 VAL B N 1
ATOM 2333 C CA . VAL B 1 123 ? 12.079 -36.431 -36.312 1.00 46.79 287 VAL B CA 1
ATOM 2334 C C . VAL B 1 123 ? 12.718 -36.063 -37.664 1.00 49.84 287 VAL B C 1
ATOM 2335 O O . VAL B 1 123 ? 12.010 -35.958 -38.669 1.00 50.93 287 VAL B O 1
ATOM 2339 N N . ALA B 1 124 ? 14.046 -35.924 -37.692 1.00 49.47 288 ALA B N 1
ATOM 2340 C CA . ALA B 1 124 ? 14.770 -35.565 -38.925 1.00 54.38 288 ALA B CA 1
ATOM 2341 C C . ALA B 1 124 ? 14.571 -36.600 -40.043 1.00 56.79 288 ALA B C 1
ATOM 2342 O O . ALA B 1 124 ? 14.305 -36.232 -41.195 1.00 54.45 288 ALA B O 1
ATOM 2344 N N . GLU B 1 125 ? 14.677 -37.883 -39.692 1.00 57.59 289 GLU B N 1
ATOM 2345 C CA . GLU B 1 125 ? 14.385 -38.970 -40.629 1.00 63.59 289 GLU B CA 1
ATOM 2346 C C . GLU B 1 125 ? 12.922 -38.921 -41.099 1.00 62.18 289 GLU B C 1
ATOM 2347 O O . GLU B 1 125 ? 12.639 -39.096 -42.293 1.00 63.19 289 GLU B O 1
ATOM 2353 N N . PHE B 1 126 ? 12.009 -38.679 -40.157 1.00 56.03 290 PHE B N 1
ATOM 2354 C CA . PHE B 1 126 ? 10.588 -38.544 -40.468 1.00 55.72 290 PHE B CA 1
ATOM 2355 C C . PHE B 1 126 ? 10.337 -37.452 -41.509 1.00 54.43 290 PHE B C 1
ATOM 2356 O O . PHE B 1 126 ? 9.581 -37.665 -42.465 1.00 53.85 290 PHE B O 1
ATOM 2364 N N . LEU B 1 127 ? 10.968 -36.294 -41.315 1.00 52.72 291 LEU B N 1
ATOM 2365 C CA . LEU B 1 127 ? 10.873 -35.179 -42.271 1.00 55.07 291 LEU B CA 1
ATOM 2366 C C . LEU B 1 127 ? 11.438 -35.519 -43.649 1.00 59.51 291 LEU B C 1
ATOM 2367 O O . LEU B 1 127 ? 10.846 -35.143 -44.664 1.00 58.79 291 LEU B O 1
ATOM 2372 N N . ALA B 1 128 ? 12.560 -36.244 -43.675 1.00 60.97 292 ALA B N 1
ATOM 2373 C CA . ALA B 1 128 ? 13.177 -36.708 -44.929 1.00 67.86 292 ALA B CA 1
ATOM 2374 C C . ALA B 1 128 ? 12.259 -37.646 -45.715 1.00 69.12 292 ALA B C 1
ATOM 2375 O O . ALA B 1 128 ? 12.287 -37.657 -46.944 1.00 69.14 292 ALA B O 1
ATOM 2377 N N . ARG B 1 129 ? 11.448 -38.419 -44.996 1.00 71.93 293 ARG B N 1
ATOM 2378 C CA . ARG B 1 129 ? 10.569 -39.416 -45.608 1.00 75.62 293 ARG B CA 1
ATOM 2379 C C . ARG B 1 129 ? 9.198 -38.853 -45.990 1.00 73.66 293 ARG B C 1
ATOM 2380 O O . ARG B 1 129 ? 8.455 -39.480 -46.750 1.00 73.67 293 ARG B O 1
ATOM 2388 N N . HIS B 1 130 ? 8.883 -37.661 -45.482 1.00 68.05 294 HIS B N 1
ATOM 2389 C CA . HIS B 1 130 ? 7.594 -37.021 -45.736 1.00 64.89 294 HIS B CA 1
ATOM 2390 C C . HIS B 1 130 ? 7.773 -35.556 -46.140 1.00 59.08 294 HIS B C 1
ATOM 2391 O O . HIS B 1 130 ? 7.781 -34.663 -45.290 1.00 55.56 294 HIS B O 1
ATOM 2398 N N . SER B 1 131 ? 7.913 -35.328 -47.447 1.00 59.08 295 SER B N 1
ATOM 2399 C CA . SER B 1 131 ? 8.107 -33.986 -48.016 1.00 62.67 295 SER B CA 1
ATOM 2400 C C . SER B 1 131 ? 6.870 -33.096 -47.874 1.00 58.66 295 SER B C 1
ATOM 2401 O O . SER B 1 131 ? 6.980 -31.868 -47.909 1.00 57.20 295 SER B O 1
ATOM 2404 N N . ASN B 1 132 ? 5.705 -33.726 -47.721 1.00 57.92 296 ASN B N 1
ATOM 2405 C CA . ASN B 1 132 ? 4.434 -33.023 -47.511 1.00 56.88 296 ASN B CA 1
ATOM 2406 C C . ASN B 1 132 ? 4.253 -32.441 -46.095 1.00 53.36 296 ASN B C 1
ATOM 2407 O O . ASN B 1 132 ? 3.257 -31.767 -45.819 1.00 52.39 296 ASN B O 1
ATOM 2412 N N . VAL B 1 133 ? 5.218 -32.696 -45.209 1.00 52.52 297 VAL B N 1
ATOM 2413 C CA . VAL B 1 133 ? 5.189 -32.176 -43.834 1.00 48.82 297 VAL B CA 1
ATOM 2414 C C . VAL B 1 133 ? 6.240 -31.085 -43.635 1.00 49.58 297 VAL B C 1
ATOM 2415 O O . VAL B 1 133 ? 7.433 -31.317 -43.826 1.00 49.76 297 VAL B O 1
ATOM 2419 N N . ASN B 1 134 ? 5.783 -29.901 -43.240 1.00 46.99 298 ASN B N 1
ATOM 2420 C CA . ASN B 1 134 ? 6.679 -28.835 -42.822 1.00 46.42 298 ASN B CA 1
ATOM 2421 C C . ASN B 1 134 ? 6.574 -28.586 -41.313 1.00 47.50 298 ASN B C 1
ATOM 2422 O O . ASN B 1 134 ? 5.470 -28.373 -40.789 1.00 47.75 298 ASN B O 1
ATOM 2427 N N . LEU B 1 135 ? 7.723 -28.623 -40.630 1.00 42.71 299 LEU B N 1
ATOM 2428 C CA . LEU B 1 135 ? 7.788 -28.498 -39.169 1.00 41.33 299 LEU B CA 1
ATOM 2429 C C . LEU B 1 135 ? 8.570 -27.281 -38.702 1.00 43.03 299 LEU B C 1
ATOM 2430 O O . LEU B 1 135 ? 9.702 -27.061 -39.145 1.00 42.64 299 LEU B O 1
ATOM 2435 N N . THR B 1 136 ? 7.957 -26.508 -37.798 1.00 38.88 300 THR B N 1
ATOM 2436 C CA . THR B 1 136 ? 8.625 -25.425 -37.087 1.00 38.96 300 THR B CA 1
ATOM 2437 C C . THR B 1 136 ? 8.641 -25.773 -35.594 1.00 34.69 300 THR B C 1
ATOM 2438 O O . THR B 1 136 ? 7.615 -26.131 -35.029 1.00 36.20 300 THR B O 1
ATOM 2442 N N . ILE B 1 137 ? 9.809 -25.672 -34.971 1.00 33.98 301 ILE B N 1
ATOM 2443 C CA . ILE B 1 137 ? 9.949 -25.945 -33.538 1.00 35.82 301 ILE B CA 1
ATOM 2444 C C . ILE B 1 137 ? 10.353 -24.675 -32.779 1.00 38.80 301 ILE B C 1
ATOM 2445 O O . ILE B 1 137 ? 11.405 -24.098 -33.058 1.00 41.91 301 ILE B O 1
ATOM 2450 N N . PHE B 1 138 ? 9.496 -24.234 -31.856 1.00 35.72 302 PHE B N 1
ATOM 2451 C CA . PHE B 1 138 ? 9.866 -23.205 -30.878 1.00 36.88 302 PHE B CA 1
ATOM 2452 C C . PHE B 1 138 ? 10.108 -23.914 -29.549 1.00 37.77 302 PHE B C 1
ATOM 2453 O O . PHE B 1 138 ? 9.245 -24.663 -29.069 1.00 38.54 302 PHE B O 1
ATOM 2461 N N . THR B 1 139 ? 11.273 -23.684 -28.952 1.00 35.17 303 THR B N 1
ATOM 2462 C CA . THR B 1 139 ? 11.573 -24.290 -27.660 1.00 32.65 303 THR B CA 1
ATOM 2463 C C . THR B 1 139 ? 11.791 -23.252 -26.547 1.00 35.18 303 THR B C 1
ATOM 2464 O O . THR B 1 139 ? 12.383 -22.178 -26.776 1.00 30.76 303 THR B O 1
ATOM 2468 N N . ALA B 1 140 ? 11.285 -23.558 -25.355 1.00 31.80 304 ALA B N 1
ATOM 2469 C CA . ALA B 1 140 ? 11.447 -22.664 -24.207 1.00 29.80 304 ALA B CA 1
ATOM 2470 C C . ALA B 1 140 ? 12.896 -22.616 -23.748 1.00 31.76 304 ALA B C 1
ATOM 2471 O O . ALA B 1 140 ? 13.433 -21.542 -23.465 1.00 34.23 304 ALA B O 1
ATOM 2473 N N . ARG B 1 141 ? 13.517 -23.792 -23.711 1.00 30.51 305 ARG B N 1
ATOM 2474 C CA . ARG B 1 141 ? 14.842 -23.999 -23.156 1.00 31.12 305 ARG B CA 1
ATOM 2475 C C . ARG B 1 141 ? 15.619 -24.924 -24.075 1.00 33.93 305 ARG B C 1
ATOM 2476 O O . ARG B 1 141 ? 15.025 -25.722 -24.797 1.00 33.60 305 ARG B O 1
ATOM 2484 N N . LEU B 1 142 ? 16.945 -24.818 -24.043 1.00 34.32 306 LEU B N 1
ATOM 2485 C CA . LEU B 1 142 ? 17.788 -25.744 -24.767 1.00 34.44 306 LEU B CA 1
ATOM 2486 C C . LEU B 1 142 ? 18.298 -26.813 -23.814 1.00 36.52 306 LEU B C 1
ATOM 2487 O O . LEU B 1 142 ? 19.015 -26.520 -22.852 1.00 37.09 306 LEU B O 1
ATOM 2492 N N . TYR B 1 143 ? 17.920 -28.054 -24.109 1.00 38.62 307 TYR B N 1
ATOM 2493 C CA . TYR B 1 143 ? 18.250 -29.220 -23.302 1.00 38.96 307 TYR B CA 1
ATOM 2494 C C . TYR B 1 143 ? 19.671 -29.683 -23.613 1.00 36.65 307 TYR B C 1
ATOM 2495 O O . TYR B 1 143 ? 19.962 -30.056 -24.750 1.00 39.58 307 TYR B O 1
ATOM 2504 N N . TYR B 1 144 ? 20.549 -29.649 -22.606 1.00 39.02 308 TYR B N 1
ATOM 2505 C CA . TYR B 1 144 ? 21.988 -29.978 -22.755 1.00 40.71 308 TYR B CA 1
ATOM 2506 C C . TYR B 1 144 ? 22.648 -29.228 -23.904 1.00 40.94 308 TYR B C 1
ATOM 2507 O O . TYR B 1 144 ? 23.334 -29.846 -24.723 1.00 41.62 308 TYR B O 1
ATOM 2516 N N . PHE B 1 145 ? 22.454 -27.908 -23.968 1.00 40.93 309 PHE B N 1
ATOM 2517 C CA . PHE B 1 145 ? 23.005 -27.112 -25.082 1.00 41.55 309 PHE B CA 1
ATOM 2518 C C . PHE B 1 145 ? 24.525 -27.215 -25.228 1.00 42.41 309 PHE B C 1
ATOM 2519 O O . PHE B 1 145 ? 25.068 -26.941 -26.299 1.00 45.00 309 PHE B O 1
ATOM 2527 N N . TRP B 1 146 ? 25.193 -27.620 -24.154 1.00 45.23 310 TRP B N 1
ATOM 2528 C CA . TRP B 1 146 ? 26.655 -27.740 -24.108 1.00 48.48 310 TRP B CA 1
ATOM 2529 C C . TRP B 1 146 ? 27.186 -29.080 -24.635 1.00 54.59 310 TRP B C 1
ATOM 2530 O O . TRP B 1 146 ? 28.369 -29.186 -24.984 1.00 59.78 310 TRP B O 1
ATOM 2541 N N . ASP B 1 147 ? 26.319 -30.093 -24.680 1.00 53.43 311 ASP B N 1
ATOM 2542 C CA . ASP B 1 147 ? 26.689 -31.440 -25.136 1.00 53.83 311 ASP B CA 1
ATOM 2543 C C . ASP B 1 147 ? 26.697 -31.505 -26.658 1.00 54.95 311 ASP B C 1
ATOM 2544 O O . ASP B 1 147 ? 25.698 -31.177 -27.308 1.00 55.98 311 ASP B O 1
ATOM 2549 N N . THR B 1 148 ? 27.822 -31.959 -27.211 1.00 58.32 312 THR B N 1
ATOM 2550 C CA . THR B 1 148 ? 28.023 -32.100 -28.661 1.00 61.12 312 THR B CA 1
ATOM 2551 C C . THR B 1 148 ? 26.932 -32.920 -29.368 1.00 58.64 312 THR B C 1
ATOM 2552 O O . THR B 1 148 ? 26.499 -32.557 -30.456 1.00 58.13 312 THR B O 1
ATOM 2556 N N . ASP B 1 149 ? 26.491 -34.008 -28.740 1.00 57.79 313 ASP B N 1
ATOM 2557 C CA . ASP B 1 149 ? 25.463 -34.895 -29.312 1.00 63.89 313 ASP B CA 1
ATOM 2558 C C . ASP B 1 149 ? 24.074 -34.249 -29.400 1.00 58.53 313 ASP B C 1
ATOM 2559 O O . ASP B 1 149 ? 23.323 -34.496 -30.351 1.00 54.48 313 ASP B O 1
ATOM 2564 N N . TYR B 1 150 ? 23.736 -33.437 -28.403 1.00 54.95 314 TYR B N 1
ATOM 2565 C CA . TYR B 1 150 ? 22.467 -32.720 -28.404 1.00 50.10 314 TYR B CA 1
ATOM 2566 C C . TYR B 1 150 ? 22.486 -31.592 -29.434 1.00 51.21 314 TYR B C 1
ATOM 2567 O O . TYR B 1 150 ? 21.482 -31.356 -30.116 1.00 49.73 314 TYR B O 1
ATOM 2576 N N . GLN B 1 151 ? 23.637 -30.925 -29.556 1.00 49.05 315 GLN B N 1
ATOM 2577 C CA . GLN B 1 151 ? 23.861 -29.888 -30.573 1.00 52.98 315 GLN B CA 1
ATOM 2578 C C . GLN B 1 151 ? 23.719 -30.443 -31.986 1.00 55.71 315 GLN B C 1
ATOM 2579 O O . GLN B 1 151 ? 23.070 -29.830 -32.839 1.00 59.70 315 GLN B O 1
ATOM 2585 N N . GLU B 1 152 ? 24.330 -31.607 -32.205 1.00 52.24 316 GLU B N 1
ATOM 2586 C CA . GLU B 1 152 ? 24.275 -32.330 -33.471 1.00 57.81 316 GLU B CA 1
ATOM 2587 C C . GLU B 1 152 ? 22.830 -32.600 -33.868 1.00 54.25 316 GLU B C 1
ATOM 2588 O O . GLU B 1 152 ? 22.460 -32.412 -35.026 1.00 53.78 316 GLU B O 1
ATOM 2594 N N . GLY B 1 153 ? 22.024 -33.021 -32.891 1.00 50.47 317 GLY B N 1
ATOM 2595 C CA . GLY B 1 153 ? 20.612 -33.312 -33.093 1.00 54.53 317 GLY B CA 1
ATOM 2596 C C . GLY B 1 153 ? 19.836 -32.114 -33.599 1.00 54.87 317 GLY B C 1
ATOM 2597 O O . GLY B 1 153 ? 18.985 -32.253 -34.475 1.00 57.30 317 GLY B O 1
ATOM 2598 N N . LEU B 1 154 ? 20.149 -30.941 -33.050 1.00 54.86 318 LEU B N 1
ATOM 2599 C CA . LEU B 1 154 ? 19.513 -29.686 -33.446 1.00 49.16 318 LEU B CA 1
ATOM 2600 C C . LEU B 1 154 ? 19.896 -29.299 -34.862 1.00 50.78 318 LEU B C 1
ATOM 2601 O O . LEU B 1 154 ? 19.039 -28.870 -35.642 1.00 54.69 318 LEU B O 1
ATOM 2606 N N . ARG B 1 155 ? 21.181 -29.455 -35.178 1.00 48.15 319 ARG B N 1
ATOM 2607 C CA . ARG B 1 155 ? 21.699 -29.252 -36.535 1.00 54.14 319 ARG B CA 1
ATOM 2608 C C . ARG B 1 155 ? 21.040 -30.201 -37.531 1.00 53.58 319 ARG B C 1
ATOM 2609 O O . ARG B 1 155 ? 20.685 -29.795 -38.640 1.00 53.28 319 ARG B O 1
ATOM 2617 N N . SER B 1 156 ? 20.868 -31.455 -37.109 1.00 51.67 320 SER B N 1
ATOM 2618 C CA . SER B 1 156 ? 20.265 -32.505 -37.922 1.00 54.94 320 SER B CA 1
ATOM 2619 C C . SER B 1 156 ? 18.835 -32.130 -38.317 1.00 54.31 320 SER B C 1
ATOM 2620 O O . SER B 1 156 ? 18.442 -32.286 -39.483 1.00 50.28 320 SER B O 1
ATOM 2623 N N . LEU B 1 157 ? 18.082 -31.609 -37.343 1.00 52.18 321 LEU B N 1
ATOM 2624 C CA . LEU B 1 157 ? 16.715 -31.134 -37.561 1.00 49.89 321 LEU B CA 1
ATOM 2625 C C . LEU B 1 157 ? 16.678 -29.991 -38.568 1.00 50.22 321 LEU B C 1
ATOM 2626 O O . LEU B 1 157 ? 15.904 -30.027 -39.530 1.00 49.53 321 LEU B O 1
ATOM 2631 N N . SER B 1 158 ? 17.539 -28.999 -38.351 1.00 46.69 322 SER B N 1
ATOM 2632 C CA . SER B 1 158 ? 17.580 -27.808 -39.189 1.00 52.38 322 SER B CA 1
ATOM 2633 C C . SER B 1 158 ? 17.954 -28.122 -40.645 1.00 58.05 322 SER B C 1
ATOM 2634 O O . SER B 1 158 ? 17.356 -27.570 -41.578 1.00 58.27 322 SER B O 1
ATOM 2637 N N . GLN B 1 159 ? 18.920 -29.022 -40.828 1.00 60.04 323 GLN B N 1
ATOM 2638 C CA . GLN B 1 159 ? 19.342 -29.466 -42.159 1.00 60.19 323 GLN B CA 1
ATOM 2639 C C . GLN B 1 159 ? 18.226 -30.141 -42.946 1.00 59.34 323 GLN B C 1
ATOM 2640 O O . GLN B 1 159 ? 18.134 -29.949 -44.155 1.00 60.81 323 GLN B O 1
ATOM 2646 N N . GLU B 1 160 ? 17.379 -30.921 -42.271 1.00 58.27 324 GLU B N 1
ATOM 2647 C CA . GLU B 1 160 ? 16.236 -31.564 -42.941 1.00 55.09 324 GLU B CA 1
ATOM 2648 C C . GLU B 1 160 ? 15.049 -30.615 -43.177 1.00 56.32 324 GLU B C 1
ATOM 2649 O O . GLU B 1 160 ? 13.996 -31.040 -43.658 1.00 55.26 324 GLU B O 1
ATOM 2655 N N . GLY B 1 161 ? 15.225 -29.340 -42.831 1.00 54.03 325 GLY B N 1
ATOM 2656 C CA . GLY B 1 161 ? 14.246 -28.309 -43.139 1.00 51.68 325 GLY B CA 1
ATOM 2657 C C . GLY B 1 161 ? 13.330 -27.909 -42.003 1.00 53.01 325 GLY B C 1
ATOM 2658 O O . GLY B 1 161 ? 12.416 -27.105 -42.211 1.00 55.24 325 GLY B O 1
ATOM 2659 N N . ALA B 1 162 ? 13.557 -28.466 -40.809 1.00 52.04 326 ALA B N 1
ATOM 2660 C CA . ALA B 1 162 ? 12.850 -28.021 -39.614 1.00 48.75 326 ALA B CA 1
ATOM 2661 C C . ALA B 1 162 ? 13.399 -26.659 -39.204 1.00 50.89 326 ALA B C 1
ATOM 2662 O O . ALA B 1 162 ? 14.611 -26.470 -39.098 1.00 55.81 326 ALA B O 1
ATOM 2664 N N . SER B 1 163 ? 12.502 -25.701 -39.018 1.00 49.71 327 SER B N 1
ATOM 2665 C CA . SER B 1 163 ? 12.888 -24.386 -38.523 1.00 50.38 327 SER B CA 1
ATOM 2666 C C . SER B 1 163 ? 12.947 -24.502 -36.998 1.00 48.91 327 SER B C 1
ATOM 2667 O O . SER B 1 163 ? 11.940 -24.810 -36.361 1.00 50.16 327 SER B O 1
ATOM 2670 N N . VAL B 1 164 ? 14.138 -24.303 -36.431 1.00 45.32 328 VAL B N 1
ATOM 2671 C CA . VAL B 1 164 ? 14.365 -24.454 -34.990 1.00 44.35 328 VAL B CA 1
ATOM 2672 C C . VAL B 1 164 ? 14.614 -23.084 -34.368 1.00 43.44 328 VAL B C 1
ATOM 2673 O O . VAL B 1 164 ? 15.529 -22.358 -34.768 1.00 42.86 328 VAL B O 1
ATOM 2677 N N . GLU B 1 165 ? 13.781 -22.738 -33.393 1.00 39.34 329 GLU B N 1
ATOM 2678 C CA . GLU B 1 165 ? 13.817 -21.409 -32.800 1.00 38.74 329 GLU B CA 1
ATOM 2679 C C . GLU B 1 165 ? 13.500 -21.434 -31.312 1.00 38.55 329 GLU B C 1
ATOM 2680 O O . GLU B 1 165 ? 13.011 -22.452 -30.787 1.00 35.89 329 GLU B O 1
ATOM 2686 N N . ILE B 1 166 ? 13.814 -20.325 -30.637 1.00 33.45 330 ILE B N 1
ATOM 2687 C CA . ILE B 1 166 ? 13.522 -20.188 -29.217 1.00 36.70 330 ILE B CA 1
ATOM 2688 C C . ILE B 1 166 ? 12.213 -19.432 -29.045 1.00 36.78 330 ILE B C 1
ATOM 2689 O O . ILE B 1 166 ? 11.944 -18.490 -29.794 1.00 35.79 330 ILE B O 1
ATOM 2702 N N . GLY B 1 168 ? 9.778 -16.852 -27.791 1.00 34.80 332 GLY B N 1
ATOM 2703 C CA . GLY B 1 168 ? 9.799 -15.505 -27.234 1.00 35.90 332 GLY B CA 1
ATOM 2704 C C . GLY B 1 168 ? 8.454 -15.206 -26.600 1.00 34.00 332 GLY B C 1
ATOM 2705 O O . GLY B 1 168 ? 7.573 -16.087 -26.517 1.00 34.30 332 GLY B O 1
ATOM 2706 N N . TYR B 1 169 ? 8.303 -13.959 -26.169 1.00 32.11 333 TYR B N 1
ATOM 2707 C CA . TYR B 1 169 ? 7.064 -13.462 -25.572 1.00 35.21 333 TYR B CA 1
ATOM 2708 C C . TYR B 1 169 ? 5.821 -13.848 -26.380 1.00 32.86 333 TYR B C 1
ATOM 2709 O O . TYR B 1 169 ? 4.859 -14.361 -25.813 1.00 31.32 333 TYR B O 1
ATOM 2718 N N . LYS B 1 170 ? 5.829 -13.612 -27.696 1.00 34.20 334 LYS B N 1
ATOM 2719 C CA . LYS B 1 170 ? 4.627 -13.946 -28.482 1.00 38.40 334 LYS B CA 1
ATOM 2720 C C . LYS B 1 170 ? 4.230 -15.426 -28.445 1.00 34.25 334 LYS B C 1
ATOM 2721 O O . LYS B 1 170 ? 3.047 -15.750 -28.503 1.00 35.59 334 LYS B O 1
ATOM 2727 N N . ASP B 1 171 ? 5.219 -16.302 -28.307 1.00 32.62 335 ASP B N 1
ATOM 2728 C CA . ASP B 1 171 ? 5.002 -17.750 -28.277 1.00 33.04 335 ASP B CA 1
ATOM 2729 C C . ASP B 1 171 ? 4.508 -18.231 -26.915 1.00 32.91 335 ASP B C 1
ATOM 2730 O O . ASP B 1 171 ? 3.634 -19.102 -26.842 1.00 34.84 335 ASP B O 1
ATOM 2735 N N . PHE B 1 172 ? 5.060 -17.679 -25.831 1.00 31.71 336 PHE B N 1
ATOM 2736 C CA . PHE B 1 172 ? 4.576 -18.026 -24.490 1.00 28.20 336 PHE B CA 1
ATOM 2737 C C . PHE B 1 172 ? 3.124 -17.563 -24.355 1.00 31.48 336 PHE B C 1
ATOM 2738 O O . PHE B 1 172 ? 2.283 -18.304 -23.847 1.00 31.64 336 PHE B O 1
ATOM 2746 N N . LYS B 1 173 ? 2.852 -16.348 -24.848 1.00 31.55 337 LYS B N 1
ATOM 2747 C CA . LYS B 1 173 ? 1.510 -15.764 -24.860 1.00 34.18 337 LYS B CA 1
ATOM 2748 C C . LYS B 1 173 ? 0.547 -16.630 -25.668 1.00 34.53 337 LYS B C 1
ATOM 2749 O O . LYS B 1 173 ? -0.550 -16.934 -25.201 1.00 38.55 337 LYS B O 1
ATOM 2755 N N . TYR B 1 174 ? 0.964 -17.039 -26.862 1.00 36.62 338 TYR B N 1
ATOM 2756 C CA . TYR B 1 174 ? 0.151 -17.935 -27.689 1.00 39.92 338 TYR B CA 1
ATOM 2757 C C . TYR B 1 174 ? -0.152 -19.254 -26.960 1.00 39.89 338 TYR B C 1
ATOM 2758 O O . TYR B 1 174 ? -1.298 -19.735 -26.983 1.00 37.81 338 TYR B O 1
ATOM 2767 N N . CYS B 1 175 ? 0.859 -19.827 -26.306 1.00 35.41 339 CYS B N 1
ATOM 2768 C CA . CYS B 1 175 ? 0.646 -21.074 -25.545 1.00 33.31 339 CYS B CA 1
ATOM 2769 C C . CYS B 1 175 ? -0.289 -20.902 -24.359 1.00 33.50 339 CYS B C 1
ATOM 2770 O O . CYS B 1 175 ? -1.172 -21.726 -24.142 1.00 34.52 339 CYS B O 1
ATOM 2773 N N . TRP B 1 176 ? -0.113 -19.812 -23.618 1.00 33.76 340 TRP B N 1
ATOM 2774 C CA . TRP B 1 176 ? -1.011 -19.452 -22.523 1.00 34.89 340 TRP B CA 1
ATOM 2775 C C . TRP B 1 176 ? -2.469 -19.362 -22.996 1.00 37.82 340 TRP B C 1
ATOM 2776 O O . TRP B 1 176 ? -3.388 -19.793 -22.292 1.00 36.53 340 TRP B O 1
ATOM 2787 N N . GLU B 1 177 ? -2.675 -18.796 -24.183 1.00 38.68 341 GLU B N 1
ATOM 2788 C CA . GLU B 1 177 ? -4.031 -18.567 -24.700 1.00 43.14 341 GLU B CA 1
ATOM 2789 C C . GLU B 1 177 ? -4.680 -19.801 -25.323 1.00 43.68 341 GLU B C 1
ATOM 2790 O O . GLU B 1 177 ? -5.903 -19.907 -25.348 1.00 46.67 341 GLU B O 1
ATOM 2796 N N . ASN B 1 178 ? -3.857 -20.733 -25.789 1.00 40.96 342 ASN B N 1
ATOM 2797 C CA . ASN B 1 178 ? -4.331 -21.869 -26.575 1.00 42.04 342 ASN B CA 1
ATOM 2798 C C . ASN B 1 178 ? -4.132 -23.265 -25.996 1.00 43.08 342 ASN B C 1
ATOM 2799 O O . ASN B 1 178 ? -4.840 -24.185 -26.395 1.00 45.14 342 ASN B O 1
ATOM 2804 N N . PHE B 1 179 ? -3.172 -23.434 -25.083 1.00 39.96 343 PHE B N 1
ATOM 2805 C CA . PHE B 1 179 ? -2.888 -24.760 -24.518 1.00 37.25 343 PHE B CA 1
ATOM 2806 C C . PHE B 1 179 ? -3.005 -24.814 -22.997 1.00 35.98 343 PHE B C 1
ATOM 2807 O O . PHE B 1 179 ? -2.608 -25.803 -22.379 1.00 35.27 343 PHE B O 1
ATOM 2815 N N . VAL B 1 180 ? -3.550 -23.753 -22.403 1.00 39.09 344 VAL B N 1
ATOM 2816 C CA . VAL B 1 180 ? -3.648 -23.622 -20.953 1.00 35.22 344 VAL B CA 1
ATOM 2817 C C . VAL B 1 180 ? -5.081 -23.258 -20.566 1.00 36.65 344 VAL B C 1
ATOM 2818 O O . VAL B 1 180 ? -5.704 -22.429 -21.226 1.00 37.80 344 VAL B O 1
ATOM 2822 N N . TYR B 1 181 ? -5.595 -23.865 -19.497 1.00 36.69 345 TYR B N 1
ATOM 2823 C CA . TYR B 1 181 ? -6.848 -23.409 -18.894 1.00 40.20 345 TYR B CA 1
ATOM 2824 C C . TYR B 1 181 ? -6.606 -22.098 -18.169 1.00 39.72 345 TYR B C 1
ATOM 2825 O O . TYR B 1 181 ? -6.477 -22.060 -16.941 1.00 41.85 345 TYR B O 1
ATOM 2834 N N . ASN B 1 182 ? -6.526 -21.022 -18.938 1.00 41.17 346 ASN B N 1
ATOM 2835 C CA . ASN B 1 182 ? -6.156 -19.723 -18.389 1.00 43.83 346 ASN B CA 1
ATOM 2836 C C . ASN B 1 182 ? -7.290 -19.053 -17.595 1.00 47.63 346 ASN B C 1
ATOM 2837 O O . ASN B 1 182 ? -7.049 -18.084 -16.877 1.00 48.62 346 ASN B O 1
ATOM 2842 N N . ASP B 1 183 ? -8.512 -19.579 -17.723 1.00 50.93 347 ASP B N 1
ATOM 2843 C CA . ASP B 1 183 ? -9.694 -19.061 -17.009 1.00 54.74 347 ASP B CA 1
ATOM 2844 C C . ASP B 1 183 ? -9.870 -17.562 -17.294 1.00 52.76 347 ASP B C 1
ATOM 2845 O O . ASP B 1 183 ? -10.193 -16.775 -16.402 1.00 55.54 347 ASP B O 1
ATOM 2850 N N . ASP B 1 184 ? -9.618 -17.191 -18.554 1.00 49.93 348 ASP B N 1
ATOM 2851 C CA . ASP B 1 184 ? -9.674 -15.807 -19.054 1.00 58.51 348 ASP B CA 1
ATOM 2852 C C . ASP B 1 184 ? -8.665 -14.829 -18.442 1.00 59.02 348 ASP B C 1
ATOM 2853 O O . ASP B 1 184 ? -8.731 -13.631 -18.722 1.00 63.00 348 ASP B O 1
ATOM 2858 N N . GLU B 1 185 ? -7.730 -15.327 -17.630 1.00 55.04 349 GLU B N 1
ATOM 2859 C CA . GLU B 1 185 ? -6.667 -14.476 -17.084 1.00 54.85 349 GLU B CA 1
ATOM 2860 C C . GLU B 1 185 ? -5.639 -14.144 -18.170 1.00 52.58 349 GLU B C 1
ATOM 2861 O O . GLU B 1 185 ? -5.309 -15.013 -18.982 1.00 53.45 349 GLU B O 1
ATOM 2867 N N . PRO B 1 186 ? -5.142 -12.885 -18.202 1.00 49.51 350 PRO B N 1
ATOM 2868 C CA . PRO B 1 186 ? -4.165 -12.512 -19.234 1.00 50.98 350 PRO B CA 1
ATOM 2869 C C . PRO B 1 186 ? -2.795 -13.117 -18.947 1.00 46.51 350 PRO B C 1
ATOM 2870 O O . PRO B 1 186 ? -2.474 -13.365 -17.784 1.00 43.94 350 PRO B O 1
ATOM 2874 N N . PHE B 1 187 ? -2.003 -13.359 -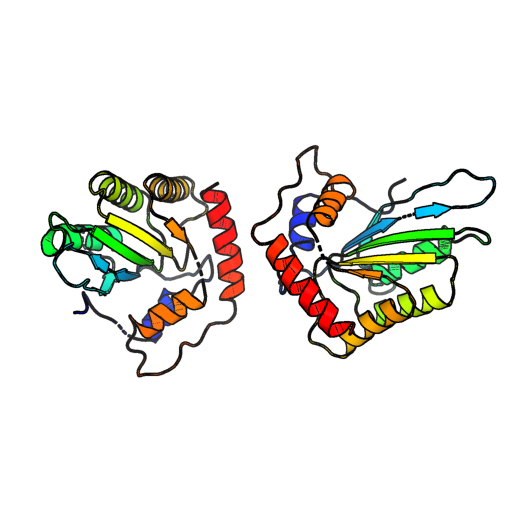19.991 1.00 43.36 351 PHE B N 1
ATOM 2875 C CA . PHE B 1 187 ? -0.657 -13.909 -19.808 1.00 42.06 351 PHE B CA 1
ATOM 2876 C C . PHE B 1 187 ? 0.178 -12.926 -19.005 1.00 42.31 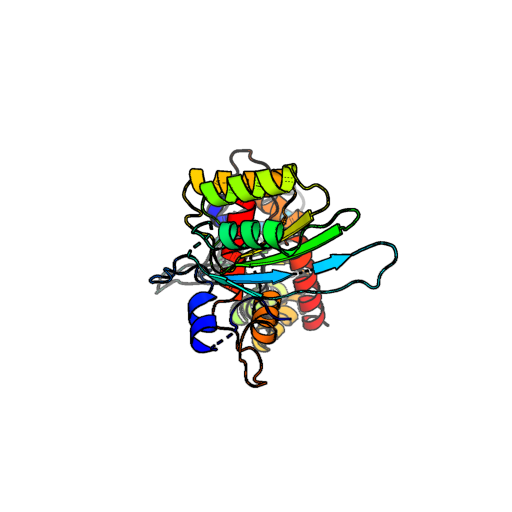351 PHE B C 1
ATOM 2877 O O . PHE B 1 187 ? 0.188 -11.733 -19.302 1.00 44.18 351 PHE B O 1
ATOM 2885 N N . LYS B 1 188 ? 0.851 -13.425 -17.973 1.00 39.60 352 LYS B N 1
ATOM 2886 C CA . LYS B 1 188 ? 1.721 -12.594 -17.153 1.00 40.62 352 LYS B CA 1
ATOM 2887 C C . LYS B 1 188 ? 3.179 -12.993 -17.420 1.00 39.38 352 LYS B C 1
ATOM 2888 O O . LYS B 1 188 ? 3.627 -14.023 -16.919 1.00 40.86 352 LYS B O 1
ATOM 2894 N N . PRO B 1 189 ? 3.918 -12.192 -18.221 1.00 37.36 353 PRO B N 1
ATOM 2895 C CA . PRO B 1 189 ? 5.314 -12.558 -18.517 1.00 37.37 353 PRO B CA 1
ATOM 2896 C C . PRO B 1 189 ? 6.160 -12.481 -17.252 1.00 39.97 353 PRO B C 1
ATOM 2897 O O . PRO B 1 189 ? 5.968 -11.576 -16.441 1.00 41.18 353 PRO B O 1
ATOM 2901 N N . TRP B 1 190 ? 7.068 -13.429 -17.072 1.00 37.34 354 TRP B N 1
ATOM 2902 C CA . TRP B 1 190 ? 7.895 -13.430 -15.868 1.00 39.13 354 TRP B CA 1
ATOM 2903 C C . TRP B 1 190 ? 9.097 -12.529 -16.045 1.00 42.49 354 TRP B C 1
ATOM 2904 O O . TRP B 1 190 ? 9.459 -12.183 -17.170 1.00 41.36 354 TRP B O 1
ATOM 2915 N N . LYS B 1 191 ? 9.696 -12.146 -14.921 1.00 43.30 355 LYS B N 1
ATOM 2916 C CA . LYS B 1 191 ? 10.937 -11.381 -14.896 1.00 45.53 355 LYS B CA 1
ATOM 2917 C C . LYS B 1 191 ? 12.024 -12.126 -15.673 1.00 43.55 355 LYS B C 1
ATOM 2918 O O . LYS B 1 191 ? 12.231 -13.329 -15.471 1.00 44.85 355 LYS B O 1
ATOM 2924 N N . GLY B 1 192 ? 12.671 -11.409 -16.587 1.00 44.00 356 GLY B N 1
ATOM 2925 C CA . GLY B 1 192 ? 13.793 -11.941 -17.356 1.00 43.59 356 GLY B CA 1
ATOM 2926 C C . GLY B 1 192 ? 13.430 -12.706 -18.618 1.00 39.53 356 GLY B C 1
ATOM 2927 O O . GLY B 1 192 ? 14.324 -13.178 -19.305 1.00 35.79 356 GLY B O 1
ATOM 2928 N N . LEU B 1 193 ? 12.133 -12.819 -18.937 1.00 36.41 357 LEU B N 1
ATOM 2929 C CA . LEU B 1 193 ? 11.677 -13.594 -20.106 1.00 32.63 357 LEU B CA 1
ATOM 2930 C C . LEU B 1 193 ? 12.417 -13.209 -21.411 1.00 39.57 357 LEU B C 1
ATOM 2931 O O . LEU B 1 193 ? 13.020 -14.073 -22.070 1.00 38.09 357 LEU B O 1
ATOM 2936 N N . LYS B 1 194 ? 12.379 -11.919 -21.765 1.00 40.77 358 LYS B N 1
ATOM 2937 C CA . LYS B 1 194 ? 12.980 -11.426 -23.012 1.00 41.13 358 LYS B CA 1
ATOM 2938 C C . LYS B 1 194 ? 14.497 -11.571 -22.984 1.00 43.06 358 LYS B C 1
ATOM 2939 O O . LYS B 1 194 ? 15.106 -11.960 -23.986 1.00 41.40 358 LYS B O 1
ATOM 2945 N N . TYR B 1 195 ? 15.091 -11.261 -21.832 1.00 43.43 359 TYR B N 1
ATOM 2946 C CA . TYR B 1 195 ? 16.528 -11.426 -21.613 1.00 47.48 359 TYR B CA 1
ATOM 2947 C C . TYR B 1 195 ? 16.961 -12.880 -21.827 1.00 44.82 359 TYR B C 1
ATOM 2948 O O . TYR B 1 195 ? 17.975 -13.144 -22.474 1.00 45.21 359 TYR B O 1
ATOM 2957 N N . ASN B 1 196 ? 16.193 -13.808 -21.265 1.00 40.83 360 ASN B N 1
ATOM 2958 C CA . ASN B 1 196 ? 16.463 -15.232 -21.392 1.00 36.20 360 ASN B CA 1
ATOM 2959 C C . ASN B 1 196 ? 16.327 -15.685 -22.842 1.00 39.36 360 ASN B C 1
ATOM 2960 O O . ASN B 1 196 ? 17.124 -16.508 -23.328 1.00 38.46 360 ASN B O 1
ATOM 2965 N N . PHE B 1 197 ? 15.317 -15.139 -23.528 1.00 39.18 361 PHE B N 1
ATOM 2966 C CA . PHE B 1 197 ? 15.118 -15.401 -24.946 1.00 39.62 361 PHE B CA 1
ATOM 2967 C C . PHE B 1 197 ? 16.354 -15.020 -25.762 1.00 43.89 361 PHE B C 1
ATOM 2968 O O . PHE B 1 197 ? 16.777 -15.784 -26.625 1.00 45.96 361 PHE B O 1
ATOM 2976 N N . LEU B 1 198 ? 16.911 -13.841 -25.490 1.00 47.99 362 LEU B N 1
ATOM 2977 C CA . LEU B 1 198 ? 18.106 -13.356 -26.200 1.00 51.36 362 LEU B CA 1
ATOM 2978 C C . LEU B 1 198 ? 19.330 -14.228 -25.940 1.00 45.40 362 LEU B C 1
ATOM 2979 O O . LEU B 1 198 ? 20.067 -14.550 -26.868 1.00 45.04 362 LEU B O 1
ATOM 2984 N N . PHE B 1 199 ? 19.536 -14.611 -24.683 1.00 42.23 363 PHE B N 1
ATOM 2985 C CA . PHE B 1 199 ? 20.633 -15.507 -24.330 1.00 45.20 363 PHE B CA 1
ATOM 2986 C C . PHE B 1 199 ? 20.536 -16.846 -25.080 1.00 46.43 363 PHE B C 1
ATOM 2987 O O . PHE B 1 199 ? 21.524 -17.324 -25.637 1.00 46.39 363 PHE B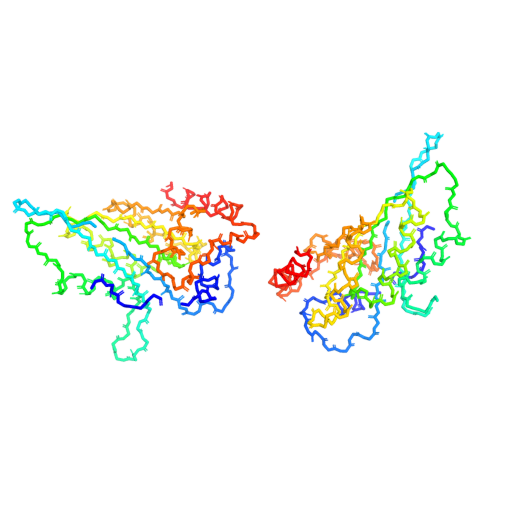 O 1
ATOM 2995 N N . LEU B 1 200 ? 19.345 -17.446 -25.093 1.00 41.72 364 LEU B N 1
ATOM 2996 C CA . LEU B 1 200 ? 19.153 -18.720 -25.765 1.00 41.07 364 LEU B CA 1
ATOM 2997 C C . LEU B 1 200 ? 19.217 -18.600 -27.271 1.00 40.03 364 LEU B C 1
ATOM 2998 O O . LEU B 1 200 ? 19.745 -19.500 -27.931 1.00 39.43 364 LEU B O 1
ATOM 3003 N N . ASP B 1 201 ? 18.692 -17.493 -27.812 1.00 38.55 365 ASP B N 1
ATOM 3004 C CA . ASP B 1 201 ? 18.705 -17.267 -29.259 1.00 40.05 365 ASP B CA 1
ATOM 3005 C C . ASP B 1 201 ? 20.138 -17.158 -29.758 1.00 45.03 365 ASP B C 1
ATOM 3006 O O . ASP B 1 201 ? 20.470 -17.714 -30.799 1.00 42.89 365 ASP B O 1
ATOM 3011 N N . SER B 1 202 ? 20.977 -16.464 -28.989 1.00 48.16 366 SER B N 1
ATOM 3012 C CA . SER B 1 202 ? 22.411 -16.373 -29.269 1.00 52.00 366 SER B CA 1
ATOM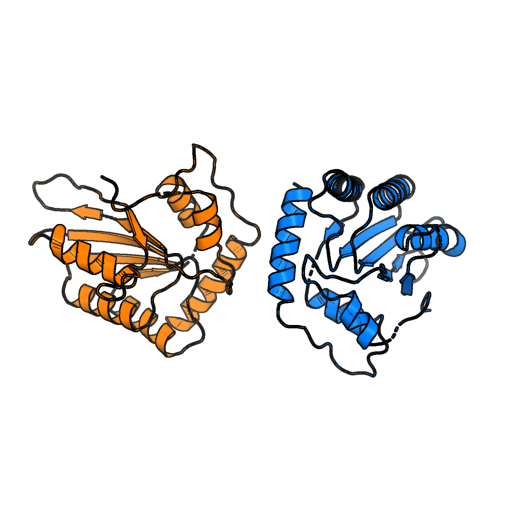 3013 C C . SER B 1 202 ? 23.090 -17.744 -29.259 1.00 50.44 366 SER B C 1
ATOM 3014 O O . SER B 1 202 ? 23.859 -18.055 -30.165 1.00 49.38 366 SER B O 1
ATOM 3017 N N . LYS B 1 203 ? 22.787 -18.550 -28.240 1.00 48.07 367 LYS B N 1
ATOM 3018 C CA . LYS B 1 203 ? 23.361 -19.881 -28.093 1.00 50.87 367 LYS B CA 1
ATOM 3019 C C . LYS B 1 203 ? 22.926 -20.830 -29.220 1.00 52.22 367 LYS B C 1
ATOM 3020 O O . LYS B 1 203 ? 23.744 -21.610 -29.724 1.00 53.25 367 LYS B O 1
ATOM 3026 N N . LEU B 1 204 ? 21.652 -20.749 -29.618 1.00 45.48 368 LEU B N 1
ATOM 3027 C CA . LEU B 1 204 ? 21.155 -21.545 -30.737 1.00 46.90 368 LEU B CA 1
ATOM 3028 C C . LEU B 1 204 ? 21.853 -21.198 -32.048 1.00 49.03 368 LEU B C 1
ATOM 3029 O O . LEU B 1 204 ? 22.144 -22.091 -32.841 1.00 49.57 368 LEU B O 1
ATOM 3034 N N . GLN B 1 205 ? 22.121 -19.910 -32.263 1.00 53.30 369 GLN B N 1
ATOM 3035 C CA . GLN B 1 205 ? 22.786 -19.461 -33.489 1.00 60.60 369 GLN B CA 1
ATOM 3036 C C . GLN B 1 205 ? 24.225 -19.961 -33.588 1.00 60.95 369 GLN B C 1
ATOM 3037 O O . GLN B 1 205 ? 24.661 -20.352 -34.675 1.00 61.60 369 GLN B O 1
ATOM 3043 N N . GLU B 1 206 ? 24.942 -19.953 -32.458 1.00 57.79 370 GLU B N 1
ATOM 3044 C CA . GLU B 1 206 ? 26.258 -20.600 -32.342 1.00 62.33 370 GLU B CA 1
ATOM 3045 C C . GLU B 1 206 ? 26.194 -22.059 -32.790 1.00 58.41 370 GLU B C 1
ATOM 3046 O O . GLU B 1 206 ? 27.007 -22.492 -33.599 1.00 60.23 370 GLU B O 1
ATOM 3052 N N . ILE B 1 207 ? 25.206 -22.789 -32.268 1.00 55.41 371 ILE B N 1
ATOM 3053 C CA . ILE B 1 207 ? 24.988 -24.210 -32.559 1.00 54.73 371 ILE B CA 1
ATOM 3054 C C . ILE B 1 207 ? 24.679 -24.462 -34.040 1.00 58.33 371 ILE B C 1
ATOM 3055 O O . ILE B 1 207 ? 25.211 -25.404 -34.643 1.00 56.18 371 ILE B O 1
ATOM 3060 N N . LEU B 1 208 ? 23.829 -23.616 -34.619 1.00 56.40 372 LEU B N 1
ATOM 3061 C CA . LEU B 1 208 ? 23.343 -23.830 -35.975 1.00 57.14 372 LEU B CA 1
ATOM 3062 C C . LEU B 1 208 ? 24.285 -23.333 -37.068 1.00 62.13 372 LEU B C 1
ATOM 3063 O O . LEU B 1 208 ? 24.160 -23.752 -38.217 1.00 61.47 372 LEU B O 1
ATOM 3068 N N . GLU B 1 209 ? 25.213 -22.441 -36.718 1.00 71.55 373 GLU B N 1
ATOM 3069 C CA . GLU B 1 209 ? 26.182 -21.933 -37.694 1.00 81.01 373 GLU B CA 1
ATOM 3070 C C . GLU B 1 209 ? 27.443 -22.789 -37.696 1.00 86.67 373 GLU B C 1
ATOM 3071 O O . GLU B 1 209 ? 27.449 -23.884 -38.257 1.00 84.07 373 GLU B O 1
#

Solvent-accessible surface area: 19501 Å² total

Sequence (359 aa):
YFQGSADPPTFTFNFNNEPWVRGRHETYLCFTEVVKHHSPVSWKRGVFRNQHCHAERCFLSWFCDDILSPNTNYEVTWYTSWSPCPECAGEVAEFLARHSNVNLTIFTARLYYFWDTDYQEGLRSLSQEGASVEIGYKDFKYCWENFVYNDDEPFKPWKGLKYNFLFLDSKLQEILEYFQGSADPPTFTFNFNNEPWVRGRHETYLCFTEVVKHHSPVSWKRGVFRNQVDPETHCHAERCFLSWFCDDILSPNTNYEVTWYTSWSPCPECAGEVAEFLARHSNVNLTIFTARLYYFWDTDYQEGLRSLSQEGASVEIGYKDFKYCWENFVYNDDEPFKPWKGLKYNFLFLDSKLQEILE

InterPro domains:
  IPR002125 Cytidine and deoxycytidylate deaminase domain [PS51747] (29-137)
  IPR002125 Cytidine and deoxycytidylate deaminase domain [PS51747] (174-321)
  IPR016192 APOBEC/CMP deaminase, zinc-binding [PS00903] (65-103)
  IPR016192 APOBEC/CMP deaminase, zinc-binding [PS00903] (249-287)
  IPR016193 Cytidine deaminase-like [SSF53927] (61-172)
  IPR016193 Cytidine deaminase-like [SSF53927] (243-357)
  IPR050610 APOBEC Cytidine Deaminase [PTHR13857] (190-373)
  IPR059136 APOBEC3, cytosine deaminase domain [PF18782] (10-188)
  IPR059136 APOBEC3, cytosine deaminase domain [PF18782] (194-372)

Foldseek 3Di:
DEPEAFAVVVLCVLLAQQQDDPDNPKKKKWKKWKDAPPDDIDMYIYIAIAAVRHRLNVVLVCCVVPNDDPRIAEEMEIEMSEDDQLVSLVVVLVSLVVCVSYAYEYEYSYYDPLVDVSSLVSLQSNVVSHYHYAYADVVSQVSCVPRYPVVPDGDDDDPCRHVSRVVRRVSNVVSND/DEDDAFAVVVLCQLLAQDQDDPDNPKKKKWKKWKDAPPDDIDMYIYIFMWDDPPVDTDGRLVVVVVCCVPPPDDDRMAEEMEIEMSEQDALVSLVVVLVVLVVCVSYAYEYEYSYYDPLVDPSSLVSLLSNVVSHYHYAYADVVSQVSCVPRYPVVPPHDDDDPCGHVSRVVVRVSNVVSND